Protein AF-A0A956KTR0-F1 (afdb_monomer)

pLDDT: mean 82.73, std 12.66, range [43.94, 95.06]

Structure (mmCIF, N/CA/C/O backbone):
data_AF-A0A956KTR0-F1
#
_entry.id   AF-A0A956KTR0-F1
#
loop_
_atom_site.group_PDB
_atom_site.id
_atom_site.type_symbol
_atom_site.label_atom_id
_atom_site.label_alt_id
_atom_site.label_comp_id
_atom_site.label_asym_id
_atom_site.label_entity_id
_atom_site.label_seq_id
_atom_site.pdbx_PDB_ins_code
_atom_site.Cartn_x
_atom_site.Cartn_y
_atom_site.Cartn_z
_atom_site.occupancy
_atom_site.B_iso_or_equiv
_atom_site.auth_seq_id
_atom_site.auth_comp_id
_atom_site.auth_asym_id
_atom_site.auth_atom_id
_atom_site.pdbx_PDB_model_num
ATOM 1 N N . MET A 1 1 ? 8.048 12.841 -21.667 1.00 43.94 1 MET A N 1
ATOM 2 C CA . MET A 1 1 ? 7.155 11.752 -21.213 1.00 43.94 1 MET A CA 1
ATOM 3 C C . MET A 1 1 ? 7.398 11.570 -19.727 1.00 43.94 1 MET A C 1
ATOM 5 O O . MET A 1 1 ? 8.559 11.702 -19.354 1.00 43.94 1 MET A O 1
ATOM 9 N N . PRO A 1 2 ? 6.365 11.374 -18.891 1.00 49.69 2 PRO A N 1
ATOM 10 C CA . PRO A 1 2 ? 6.564 11.253 -17.451 1.00 49.69 2 PRO A CA 1
ATOM 11 C C . PRO A 1 2 ? 7.444 10.028 -17.177 1.00 49.69 2 PRO A C 1
ATOM 13 O O . PRO A 1 2 ? 7.107 8.912 -17.567 1.00 49.69 2 PRO A O 1
ATOM 16 N N . LEU A 1 3 ? 8.618 10.266 -16.593 1.00 57.34 3 LEU A N 1
ATOM 17 C CA . LEU A 1 3 ? 9.562 9.233 -16.184 1.00 57.34 3 LEU A CA 1
ATOM 18 C C . LEU A 1 3 ? 9.215 8.879 -14.740 1.00 57.34 3 LEU A C 1
ATOM 20 O O . LEU A 1 3 ? 9.552 9.615 -13.818 1.00 57.34 3 LEU A O 1
ATOM 24 N N . GLY A 1 4 ? 8.474 7.799 -14.545 1.00 61.12 4 GLY A N 1
ATOM 25 C CA . GLY A 1 4 ? 8.151 7.302 -13.216 1.00 61.12 4 GLY A CA 1
ATOM 26 C C . GLY A 1 4 ? 7.300 6.036 -13.278 1.00 61.12 4 GLY A C 1
ATOM 27 O O . GLY A 1 4 ? 6.831 5.672 -14.363 1.00 61.12 4 GLY A O 1
ATOM 28 N N . PRO A 1 5 ? 7.146 5.335 -12.145 1.00 67.88 5 PRO A N 1
ATOM 29 C CA . PRO A 1 5 ? 6.280 4.172 -12.056 1.00 67.88 5 PRO A CA 1
ATOM 30 C C . PRO A 1 5 ? 4.845 4.547 -12.432 1.00 67.88 5 PRO A C 1
ATOM 32 O O . PRO A 1 5 ? 4.326 5.553 -11.958 1.00 67.88 5 PRO A O 1
ATOM 35 N N . GLY A 1 6 ? 4.201 3.748 -13.282 1.00 81.56 6 GLY A N 1
ATOM 36 C CA . GLY A 1 6 ? 2.752 3.810 -13.441 1.00 81.56 6 GLY A CA 1
ATOM 37 C C . GLY A 1 6 ? 2.025 3.285 -12.199 1.00 81.56 6 GLY A C 1
ATOM 38 O O . GLY A 1 6 ? 2.643 2.924 -11.194 1.00 81.56 6 GLY A O 1
ATOM 39 N N . HIS A 1 7 ? 0.699 3.194 -12.297 1.00 87.50 7 HIS A N 1
ATOM 40 C CA . HIS A 1 7 ? -0.108 2.552 -11.262 1.00 87.50 7 HIS A CA 1
ATOM 41 C C . HIS A 1 7 ? 0.336 1.109 -11.018 1.00 87.50 7 HIS A C 1
ATOM 43 O O . HIS A 1 7 ? 0.750 0.399 -11.941 1.00 87.50 7 HIS A O 1
ATOM 49 N N . ALA A 1 8 ? 0.183 0.655 -9.778 1.00 90.62 8 ALA A N 1
ATOM 50 C CA . ALA A 1 8 ? 0.362 -0.745 -9.457 1.00 90.62 8 ALA A CA 1
ATOM 51 C C . ALA A 1 8 ? -0.702 -1.601 -10.159 1.00 90.62 8 ALA A C 1
ATOM 53 O O . ALA A 1 8 ? -1.904 -1.418 -9.976 1.00 90.62 8 ALA A O 1
ATOM 54 N N . GLU A 1 9 ? -0.249 -2.574 -10.941 1.00 90.44 9 GLU A N 1
ATOM 55 C CA . GLU A 1 9 ? -1.108 -3.519 -11.659 1.00 90.44 9 GLU A CA 1
ATOM 56 C C . GLU A 1 9 ? -1.367 -4.787 -10.841 1.00 90.44 9 GLU A C 1
ATOM 58 O O . GLU A 1 9 ? -2.375 -5.470 -11.024 1.00 90.44 9 GLU A O 1
ATOM 63 N N . ARG A 1 10 ? -0.439 -5.125 -9.937 1.00 88.56 10 ARG A N 1
ATOM 64 C CA . ARG A 1 10 ? -0.536 -6.282 -9.043 1.00 88.56 10 ARG A CA 1
ATOM 65 C C . ARG A 1 10 ? 0.032 -5.941 -7.682 1.00 88.56 10 ARG A C 1
ATOM 67 O O . ARG A 1 10 ? 1.070 -5.292 -7.589 1.00 88.56 10 ARG A O 1
ATOM 74 N N . VAL A 1 11 ? -0.617 -6.435 -6.636 1.00 90.56 11 VAL A N 1
ATOM 75 C CA . VAL A 1 11 ? -0.161 -6.306 -5.252 1.00 90.56 11 VAL A CA 1
ATOM 76 C C . VAL A 1 11 ? -0.489 -7.570 -4.467 1.00 90.56 11 VAL A C 1
ATOM 78 O O . VAL A 1 11 ? -1.475 -8.242 -4.769 1.00 90.56 11 VAL A O 1
ATOM 81 N N . GLY A 1 12 ? 0.287 -7.878 -3.432 1.00 89.00 12 GLY A N 1
ATOM 82 C CA . GLY A 1 12 ? -0.075 -8.944 -2.505 1.00 89.00 12 GLY A CA 1
ATOM 83 C C . GLY A 1 12 ? 0.967 -9.241 -1.439 1.00 89.00 12 GLY A C 1
ATOM 84 O O . GLY A 1 12 ? 2.112 -8.799 -1.505 1.00 89.00 12 GLY A O 1
ATOM 85 N N . TRP A 1 13 ? 0.538 -10.005 -0.441 1.00 88.69 13 TRP A N 1
ATOM 86 C CA . TRP A 1 13 ? 1.367 -10.454 0.670 1.00 88.69 13 TRP A CA 1
ATOM 87 C C . TRP A 1 13 ? 1.841 -11.881 0.460 1.00 88.69 13 TRP A C 1
ATOM 89 O O . TRP A 1 13 ? 1.046 -12.725 0.057 1.00 88.69 13 TRP A O 1
ATOM 99 N N . SER A 1 14 ? 3.077 -12.186 0.848 1.00 87.62 14 SER A N 1
ATOM 100 C CA . SER A 1 14 ? 3.473 -13.581 1.034 1.00 87.62 14 SER A CA 1
ATOM 101 C C . SER A 1 14 ? 2.568 -14.261 2.077 1.00 87.62 14 SER A C 1
ATOM 103 O O . SER A 1 14 ? 2.102 -13.588 3.002 1.00 87.62 14 SER A O 1
ATOM 105 N N . PRO A 1 15 ? 2.329 -15.586 1.998 1.00 84.19 15 PRO A N 1
ATOM 106 C CA . PRO A 1 15 ? 1.408 -16.282 2.903 1.00 84.19 15 PRO A CA 1
ATOM 107 C C . PRO A 1 15 ? 1.768 -16.148 4.383 1.00 84.19 15 PRO A C 1
ATOM 109 O O . PRO A 1 15 ? 0.893 -16.129 5.245 1.00 84.19 15 PRO A O 1
ATOM 112 N N . ASP A 1 16 ? 3.063 -16.039 4.678 1.00 85.19 16 ASP A N 1
ATOM 113 C CA . ASP A 1 16 ? 3.586 -15.830 6.025 1.00 85.19 16 ASP A CA 1
ATOM 114 C C . ASP A 1 16 ? 3.451 -14.380 6.516 1.00 85.19 16 ASP A C 1
ATOM 116 O O . ASP A 1 16 ? 3.684 -14.137 7.696 1.00 85.19 16 ASP A O 1
ATOM 120 N N . GLY A 1 17 ? 3.078 -13.426 5.658 1.00 87.19 17 GLY A N 1
ATOM 121 C CA . GLY A 1 17 ? 2.974 -11.998 5.959 1.00 87.19 17 GLY A CA 1
ATOM 122 C C . GLY A 1 17 ? 4.307 -11.258 6.122 1.00 87.19 17 GLY A C 1
ATOM 123 O O . GLY A 1 17 ? 4.299 -10.105 6.546 1.00 87.19 17 GLY A O 1
ATOM 124 N N . GLU A 1 18 ? 5.450 -11.877 5.809 1.00 90.19 18 GLU A N 1
ATOM 125 C CA . GLU A 1 18 ? 6.767 -11.230 5.944 1.00 90.19 18 GLU A CA 1
ATOM 126 C C . GLU A 1 18 ? 7.094 -10.270 4.801 1.00 90.19 18 GLU A C 1
ATOM 128 O O . GLU A 1 18 ? 7.921 -9.366 4.955 1.00 90.19 18 GLU A O 1
ATOM 133 N N . ARG A 1 19 ? 6.467 -10.449 3.639 1.00 91.62 19 ARG A N 1
ATOM 134 C CA . ARG A 1 19 ? 6.788 -9.711 2.419 1.00 91.62 19 ARG A CA 1
ATOM 135 C C . ARG A 1 19 ? 5.531 -9.168 1.769 1.00 91.62 19 ARG A C 1
ATOM 137 O O . ARG A 1 19 ? 4.516 -9.853 1.699 1.00 91.62 19 ARG A O 1
ATOM 144 N N . PHE A 1 20 ? 5.627 -7.944 1.268 1.00 92.31 20 PHE A N 1
ATOM 145 C CA . PHE A 1 20 ? 4.608 -7.337 0.424 1.00 92.31 20 PHE A CA 1
ATOM 146 C C . PHE A 1 20 ? 5.213 -7.018 -0.935 1.00 92.31 20 PHE A C 1
ATOM 148 O O . PHE A 1 20 ? 6.245 -6.347 -1.011 1.00 92.31 20 PHE A O 1
ATOM 155 N N . THR A 1 21 ? 4.565 -7.479 -1.994 1.00 93.44 21 THR A N 1
ATOM 156 C CA . THR A 1 21 ? 4.987 -7.263 -3.373 1.00 93.44 21 THR A CA 1
ATOM 157 C C . THR A 1 21 ? 4.001 -6.338 -4.062 1.00 93.44 21 THR A C 1
ATOM 159 O O . THR A 1 21 ? 2.791 -6.490 -3.913 1.00 93.44 21 THR A O 1
ATOM 162 N N . HIS A 1 22 ? 4.519 -5.390 -4.835 1.00 92.81 22 HIS A N 1
ATOM 163 C CA . HIS A 1 22 ? 3.736 -4.598 -5.775 1.00 92.81 22 HIS A CA 1
ATOM 164 C C . HIS A 1 22 ? 4.462 -4.529 -7.111 1.00 92.81 22 HIS A C 1
ATOM 166 O O . HIS A 1 22 ? 5.691 -4.484 -7.151 1.00 92.81 22 HIS A O 1
ATOM 172 N N . CYS A 1 23 ? 3.702 -4.524 -8.195 1.00 92.69 23 CYS A N 1
ATOM 173 C CA . CYS A 1 23 ? 4.235 -4.486 -9.542 1.00 92.69 23 CYS A CA 1
ATOM 174 C C . CYS A 1 23 ? 3.601 -3.370 -10.352 1.00 92.69 23 CYS A C 1
ATOM 176 O O . CYS A 1 23 ? 2.402 -3.135 -10.220 1.00 92.69 23 CYS A O 1
ATOM 178 N N . HIS A 1 24 ? 4.382 -2.735 -11.215 1.00 91.94 24 HIS A N 1
ATOM 179 C CA . HIS A 1 24 ? 3.932 -1.641 -12.063 1.00 91.94 24 HIS A CA 1
ATOM 180 C C . HIS A 1 24 ? 4.687 -1.645 -13.397 1.00 91.94 24 HIS A C 1
ATOM 182 O O . HIS A 1 24 ? 5.839 -2.079 -13.485 1.00 91.94 24 HIS A O 1
ATOM 188 N N . ALA A 1 25 ? 4.039 -1.131 -14.439 1.00 89.81 25 ALA A N 1
ATOM 189 C CA . ALA A 1 25 ? 4.705 -0.816 -15.693 1.00 89.81 25 ALA A CA 1
ATOM 190 C C . ALA A 1 25 ? 5.377 0.564 -15.619 1.00 89.81 25 ALA A C 1
ATOM 192 O O . ALA A 1 25 ? 4.857 1.509 -15.019 1.00 89.81 25 ALA A O 1
ATOM 193 N N . ARG A 1 26 ? 6.533 0.688 -16.263 1.00 86.31 26 ARG A N 1
ATOM 194 C CA . ARG A 1 26 ? 7.264 1.938 -16.479 1.00 86.31 26 ARG A CA 1
ATOM 195 C C . ARG A 1 26 ? 7.091 2.402 -17.922 1.00 86.31 26 ARG A C 1
ATOM 197 O O . ARG A 1 26 ? 6.850 1.610 -18.833 1.00 86.31 26 ARG A O 1
ATOM 204 N N . ALA A 1 27 ? 7.253 3.705 -18.143 1.00 82.88 27 ALA A N 1
ATOM 205 C CA . ALA A 1 27 ? 7.066 4.327 -19.456 1.00 82.88 27 ALA A CA 1
ATOM 206 C C . ALA A 1 27 ? 8.048 3.838 -20.542 1.00 82.88 27 ALA A C 1
ATOM 208 O O . ALA A 1 27 ? 7.764 3.969 -21.729 1.00 82.88 27 ALA A O 1
ATOM 209 N N . ASP A 1 28 ? 9.192 3.276 -20.150 1.00 86.75 28 ASP A N 1
ATOM 210 C CA . ASP A 1 28 ? 10.195 2.677 -21.041 1.00 86.75 28 ASP A CA 1
ATOM 211 C C . ASP A 1 28 ? 9.843 1.242 -21.477 1.00 86.75 28 ASP A C 1
ATOM 213 O O . ASP A 1 28 ? 10.592 0.622 -22.230 1.00 86.75 28 ASP A O 1
ATOM 217 N N . GLY A 1 29 ? 8.702 0.707 -21.031 1.00 87.06 29 GLY A N 1
ATOM 218 C CA . GLY A 1 29 ? 8.294 -0.668 -21.301 1.00 87.06 29 GLY A CA 1
ATOM 219 C C . GLY A 1 29 ? 8.953 -1.692 -20.378 1.00 87.06 29 GLY A C 1
ATOM 220 O O . GLY A 1 29 ? 8.841 -2.892 -20.636 1.00 87.06 29 GLY A O 1
ATOM 221 N N . CYS A 1 30 ? 9.640 -1.252 -19.318 1.00 90.88 30 CYS A N 1
ATOM 222 C CA . CYS A 1 30 ? 10.038 -2.133 -18.231 1.00 90.88 30 CYS A CA 1
ATOM 223 C C . CYS A 1 30 ? 8.856 -2.395 -17.291 1.00 90.88 30 CYS A C 1
ATOM 225 O O . CYS A 1 30 ? 8.119 -1.480 -16.932 1.00 90.88 30 CYS A O 1
ATOM 227 N N . TYR A 1 31 ? 8.673 -3.638 -16.863 1.00 91.94 31 TYR A N 1
ATOM 228 C CA . TYR A 1 31 ? 7.736 -4.005 -15.810 1.00 91.94 31 TYR A CA 1
ATOM 229 C C . TYR A 1 31 ? 8.522 -4.414 -14.570 1.00 91.94 31 TYR A C 1
ATOM 231 O O . TYR A 1 31 ? 9.275 -5.387 -14.607 1.00 91.94 31 TYR A O 1
ATOM 239 N N . GLU A 1 32 ? 8.341 -3.684 -13.475 1.00 92.88 32 GLU A N 1
ATOM 240 C CA . GLU A 1 32 ? 9.047 -3.916 -12.218 1.00 92.88 32 GLU A CA 1
ATOM 241 C C . GLU A 1 32 ? 8.081 -4.477 -11.174 1.00 92.88 32 GLU A C 1
ATOM 243 O O . GLU A 1 32 ? 7.000 -3.935 -10.951 1.00 92.88 32 GLU A O 1
ATOM 248 N N . CYS A 1 33 ? 8.494 -5.542 -10.492 1.00 92.88 33 CYS A N 1
ATOM 249 C CA . CYS A 1 33 ? 7.892 -6.025 -9.258 1.00 92.88 33 CYS A CA 1
ATOM 250 C C . CYS A 1 33 ? 8.858 -5.823 -8.103 1.00 92.88 33 CYS A C 1
ATOM 252 O O . CYS A 1 33 ? 9.921 -6.442 -8.061 1.00 92.88 33 CYS A O 1
ATOM 254 N N . ARG A 1 34 ? 8.454 -5.016 -7.128 1.00 93.44 34 ARG A N 1
ATOM 255 C CA . ARG A 1 34 ? 9.233 -4.746 -5.928 1.00 93.44 34 ARG A CA 1
ATOM 256 C C . ARG A 1 34 ? 8.629 -5.472 -4.735 1.00 93.44 34 ARG A C 1
ATOM 258 O O . ARG A 1 34 ? 7.461 -5.271 -4.398 1.00 93.44 34 ARG A O 1
ATOM 265 N N . THR A 1 35 ? 9.442 -6.286 -4.075 1.00 93.19 35 THR A N 1
ATOM 266 C CA . THR A 1 35 ? 9.088 -7.016 -2.856 1.00 93.19 35 THR A CA 1
ATOM 267 C C . THR A 1 35 ? 9.792 -6.375 -1.671 1.00 93.19 35 THR A C 1
ATOM 269 O O . THR A 1 35 ? 11.014 -6.266 -1.649 1.00 93.19 35 THR A O 1
ATOM 272 N N . VAL A 1 36 ? 9.022 -5.948 -0.674 1.00 93.62 36 VAL A N 1
ATOM 273 C CA . VAL A 1 36 ? 9.522 -5.295 0.540 1.00 93.62 36 VAL A CA 1
ATOM 274 C C . VAL A 1 36 ? 9.290 -6.215 1.729 1.00 93.62 36 VAL A C 1
ATOM 276 O O . VAL A 1 36 ? 8.152 -6.603 2.011 1.00 93.62 36 VAL A O 1
ATOM 279 N N . THR A 1 37 ? 10.357 -6.552 2.447 1.00 92.25 37 THR A N 1
ATOM 280 C CA . THR A 1 37 ? 10.291 -7.340 3.679 1.00 92.25 37 THR A CA 1
ATOM 281 C C . THR A 1 37 ? 9.810 -6.490 4.850 1.00 92.25 37 THR A C 1
ATOM 283 O O . THR A 1 37 ? 9.878 -5.259 4.834 1.00 92.25 37 THR A O 1
ATOM 286 N N . ARG A 1 38 ? 9.357 -7.146 5.917 1.00 87.31 38 ARG A N 1
ATOM 287 C CA . ARG A 1 38 ? 8.985 -6.478 7.165 1.00 87.31 38 ARG A CA 1
ATOM 288 C C . ARG A 1 38 ? 10.146 -5.733 7.824 1.00 87.31 38 ARG A C 1
ATOM 290 O O . ARG A 1 38 ? 9.933 -4.687 8.426 1.00 87.31 38 ARG A O 1
ATOM 297 N N . GLY A 1 39 ? 11.369 -6.240 7.663 1.00 86.50 39 GLY A N 1
ATOM 298 C CA . GLY A 1 39 ? 12.595 -5.578 8.118 1.00 86.50 39 GLY A CA 1
ATOM 299 C C . GLY A 1 39 ? 12.994 -4.354 7.285 1.00 86.50 39 GLY A C 1
ATOM 300 O O . GLY A 1 39 ? 13.999 -3.722 7.592 1.00 86.50 39 GLY A O 1
ATOM 301 N N . GLY A 1 40 ? 12.238 -4.024 6.232 1.00 86.12 40 GLY A N 1
ATOM 302 C CA . GLY A 1 40 ? 12.469 -2.859 5.380 1.00 86.12 40 GLY A CA 1
ATOM 303 C C . GLY A 1 40 ? 13.451 -3.092 4.231 1.00 86.12 40 GLY A C 1
ATOM 304 O O . GLY A 1 40 ? 13.660 -2.185 3.429 1.00 86.12 40 GLY A O 1
ATOM 305 N N . SER A 1 41 ? 14.033 -4.291 4.102 1.00 92.19 41 SER A N 1
ATOM 306 C CA . SER A 1 41 ? 14.808 -4.629 2.906 1.00 92.19 41 SER A CA 1
ATOM 307 C C . SER A 1 41 ? 13.885 -4.778 1.697 1.00 92.19 41 SER A C 1
ATOM 309 O O . SER A 1 41 ? 12.729 -5.181 1.831 1.00 92.19 41 SER A O 1
ATOM 311 N N . ALA A 1 42 ? 14.392 -4.449 0.513 1.00 92.44 42 ALA A N 1
ATOM 312 C CA . ALA A 1 42 ? 13.633 -4.533 -0.722 1.00 92.44 42 ALA A CA 1
ATOM 313 C C . ALA A 1 42 ? 14.448 -5.210 -1.823 1.00 92.44 42 ALA A C 1
ATOM 315 O O . ALA A 1 42 ? 15.651 -4.985 -1.941 1.00 92.44 42 ALA A O 1
ATOM 316 N N . GLU A 1 43 ? 13.760 -6.003 -2.631 1.00 91.75 43 GLU A N 1
ATOM 317 C CA . GLU A 1 43 ? 14.268 -6.617 -3.854 1.00 91.75 43 GLU A CA 1
ATOM 318 C C . GLU A 1 43 ? 13.360 -6.230 -5.024 1.00 91.75 43 GLU A C 1
ATOM 320 O O . GLU A 1 43 ? 12.152 -6.055 -4.844 1.00 91.75 43 GLU A O 1
ATOM 325 N N . SER A 1 44 ? 13.941 -6.094 -6.213 1.00 91.62 44 SER A N 1
ATOM 326 C CA . SER A 1 44 ? 13.208 -5.802 -7.444 1.00 91.62 44 SER A CA 1
ATOM 327 C C . SER A 1 44 ? 13.452 -6.918 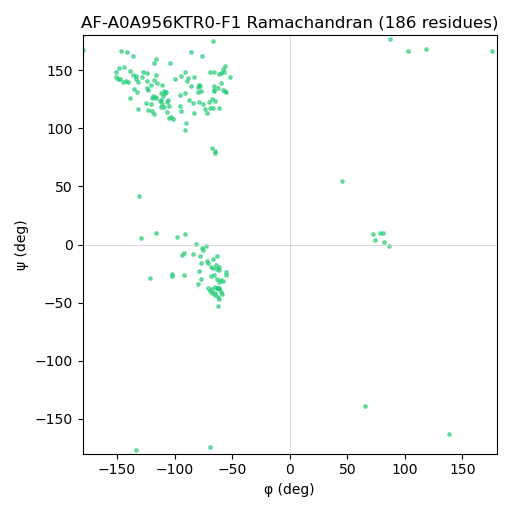-8.455 1.00 91.62 44 SER A C 1
ATOM 329 O O . SER A 1 44 ? 14.571 -7.406 -8.608 1.00 91.62 44 SER A O 1
ATOM 331 N N . LEU A 1 45 ? 12.386 -7.331 -9.132 1.00 91.81 45 LEU A N 1
ATOM 332 C CA . LEU A 1 45 ? 12.420 -8.228 -10.278 1.00 91.81 45 LEU A CA 1
ATOM 333 C C . LEU A 1 45 ? 11.827 -7.492 -11.471 1.00 91.81 45 LEU A C 1
ATOM 335 O O . LEU A 1 45 ? 10.705 -6.996 -11.401 1.00 91.81 45 LEU A O 1
ATOM 339 N N . GLU A 1 46 ? 12.571 -7.448 -12.563 1.00 93.88 46 GLU A N 1
ATOM 340 C CA . GLU A 1 46 ? 12.217 -6.672 -13.744 1.00 93.88 46 GLU A CA 1
ATOM 341 C C . GLU A 1 46 ? 11.984 -7.588 -14.946 1.00 93.88 46 GLU A C 1
ATOM 343 O O . GLU A 1 46 ? 12.631 -8.625 -15.085 1.00 93.88 46 GLU A O 1
ATOM 348 N N . SER A 1 47 ? 11.060 -7.226 -15.831 1.00 94.50 47 SER A N 1
ATOM 349 C CA . SER A 1 47 ? 10.808 -7.942 -17.081 1.00 94.50 47 SER A CA 1
ATOM 350 C C . SER A 1 47 ? 10.362 -6.990 -18.182 1.00 94.50 47 SER A C 1
ATOM 352 O O . SER A 1 47 ? 9.594 -6.064 -17.936 1.00 94.50 47 SER A O 1
ATOM 354 N N . GLY A 1 48 ? 10.808 -7.241 -19.409 1.00 92.25 48 GLY A N 1
ATOM 355 C CA . GLY A 1 48 ? 10.409 -6.470 -20.582 1.00 92.25 48 GLY A CA 1
ATOM 356 C C . GLY A 1 48 ? 11.573 -5.758 -21.273 1.00 92.25 48 GLY A C 1
ATOM 357 O O . GLY A 1 48 ? 12.682 -5.695 -20.741 1.00 92.25 48 GLY A O 1
ATOM 358 N N . PRO A 1 49 ? 11.326 -5.232 -22.483 1.00 87.75 49 PRO A N 1
ATOM 359 C CA . PRO A 1 49 ? 12.365 -4.679 -23.353 1.00 87.75 49 PRO A CA 1
ATOM 360 C C . PRO A 1 49 ? 12.991 -3.383 -22.822 1.00 87.75 49 PRO A C 1
ATOM 362 O O . PRO A 1 49 ? 14.076 -3.018 -23.264 1.00 87.75 49 PRO A O 1
ATOM 365 N N . GLY A 1 50 ? 12.321 -2.690 -21.896 1.00 87.62 50 GLY A N 1
ATOM 366 C CA . GLY A 1 50 ? 12.837 -1.476 -21.260 1.00 87.62 50 GLY A CA 1
ATOM 367 C C . GLY A 1 50 ? 13.758 -1.721 -20.063 1.00 87.62 50 GLY A C 1
ATOM 368 O O . GLY A 1 50 ? 14.324 -0.766 -19.539 1.00 87.62 50 GLY A O 1
ATOM 369 N N . CYS A 1 51 ? 13.885 -2.964 -19.588 1.00 89.94 51 CYS A N 1
ATOM 370 C CA . CYS A 1 51 ? 14.649 -3.278 -18.381 1.00 89.94 51 CYS A CA 1
ATOM 371 C C . CYS A 1 51 ? 16.121 -3.558 -18.702 1.00 89.94 51 CYS A C 1
ATOM 373 O O . CYS A 1 51 ? 16.425 -4.243 -19.678 1.00 89.94 51 CYS A O 1
ATOM 375 N N . ALA A 1 52 ? 17.036 -3.089 -17.849 1.00 84.94 52 ALA A N 1
ATOM 376 C CA . ALA A 1 52 ? 18.475 -3.281 -18.053 1.00 84.94 52 ALA A CA 1
ATOM 377 C C . ALA A 1 52 ? 18.904 -4.751 -17.884 1.00 84.94 52 ALA A C 1
ATOM 379 O O . ALA A 1 52 ? 19.708 -5.252 -18.666 1.00 84.94 52 ALA A O 1
ATOM 380 N N . GLU A 1 53 ? 18.333 -5.449 -16.896 1.00 86.06 53 GLU A N 1
ATOM 381 C CA . GLU A 1 53 ? 18.621 -6.858 -16.579 1.00 86.06 53 GLU A CA 1
ATOM 382 C C . GLU A 1 53 ? 17.318 -7.668 -16.439 1.00 86.06 53 GLU A C 1
ATOM 384 O O . GLU A 1 53 ? 17.138 -8.471 -15.522 1.00 86.06 53 GLU A O 1
ATOM 389 N N . GLY A 1 54 ? 16.365 -7.419 -17.344 1.00 87.50 54 GLY A N 1
ATOM 390 C CA . GLY A 1 54 ? 15.039 -8.031 -17.290 1.00 87.50 54 GLY A CA 1
ATOM 391 C C . GLY A 1 54 ? 15.059 -9.548 -17.498 1.00 87.50 54 GLY A C 1
ATOM 392 O O . GLY A 1 54 ? 15.709 -10.061 -18.409 1.00 87.50 54 GLY A O 1
ATOM 393 N N . ILE A 1 55 ? 14.288 -10.273 -16.689 1.00 91.69 55 ILE A N 1
ATOM 394 C CA . ILE A 1 55 ? 13.999 -11.696 -16.901 1.00 91.69 55 ILE A CA 1
ATOM 395 C C . ILE A 1 55 ? 12.800 -11.881 -17.841 1.00 91.69 55 ILE A C 1
ATOM 397 O O . ILE A 1 55 ? 12.027 -10.950 -18.095 1.00 91.69 55 ILE A O 1
ATOM 401 N N . ALA A 1 56 ? 12.614 -13.100 -18.353 1.00 92.25 56 ALA A N 1
ATOM 402 C CA . ALA A 1 56 ? 11.431 -13.434 -19.145 1.00 92.25 56 ALA A CA 1
ATOM 403 C C . ALA A 1 56 ? 10.150 -13.275 -18.307 1.00 92.25 56 ALA A C 1
ATOM 405 O O . ALA A 1 56 ? 10.155 -13.535 -17.098 1.00 92.25 56 ALA A O 1
ATOM 406 N N . ARG A 1 57 ? 9.043 -12.866 -18.940 1.00 88.69 57 ARG A N 1
ATOM 407 C CA . ARG A 1 57 ? 7.798 -12.566 -18.220 1.00 88.69 57 ARG A CA 1
ATOM 408 C C . ARG A 1 57 ? 7.252 -13.792 -17.496 1.00 88.69 57 ARG A C 1
ATOM 410 O O . ARG A 1 57 ? 6.812 -13.690 -16.357 1.00 88.69 57 ARG A O 1
ATOM 417 N N . GLU A 1 58 ? 7.377 -14.955 -18.114 1.00 89.88 58 GLU A N 1
ATOM 418 C CA . GLU A 1 58 ? 6.968 -16.240 -17.557 1.00 89.88 58 GLU A CA 1
ATOM 419 C C . GLU A 1 58 ? 7.791 -16.603 -16.315 1.00 89.88 58 GLU A C 1
ATOM 421 O O . GLU A 1 58 ? 7.262 -17.148 -15.350 1.00 89.88 58 GLU A O 1
ATOM 426 N N . GLN A 1 59 ? 9.087 -16.269 -16.303 1.00 89.44 59 GLN A N 1
ATOM 427 C CA . GLN A 1 59 ? 9.946 -16.479 -15.134 1.00 89.44 59 GLN A CA 1
ATOM 428 C C . GLN A 1 59 ? 9.587 -15.520 -14.000 1.00 89.44 59 GLN A C 1
ATOM 430 O O . GLN A 1 59 ? 9.637 -15.915 -12.835 1.00 89.44 59 GLN A O 1
ATOM 435 N N . LEU A 1 60 ? 9.231 -14.274 -14.327 1.00 89.44 60 LEU A N 1
ATOM 436 C CA . LEU A 1 60 ? 8.730 -13.319 -13.347 1.00 89.44 60 LEU A CA 1
ATOM 437 C C . LEU A 1 60 ? 7.425 -13.821 -12.730 1.00 89.44 60 LEU A C 1
ATOM 439 O O . LEU A 1 60 ? 7.346 -13.935 -11.512 1.00 89.44 60 LEU A O 1
ATOM 443 N N . ASP A 1 61 ? 6.439 -14.165 -13.557 1.00 87.94 61 ASP A N 1
ATOM 444 C CA . ASP A 1 61 ? 5.143 -14.655 -13.092 1.00 87.94 61 ASP A CA 1
ATOM 445 C C . ASP A 1 61 ? 5.308 -15.932 -12.245 1.00 87.94 61 ASP A C 1
ATOM 447 O O . ASP A 1 61 ? 4.774 -15.990 -11.144 1.00 87.94 61 ASP A O 1
ATOM 451 N N . ALA A 1 62 ? 6.165 -16.883 -12.641 1.00 86.69 62 ALA A N 1
ATOM 452 C CA . ALA A 1 62 ? 6.455 -18.072 -11.831 1.00 86.69 62 ALA A CA 1
ATOM 453 C C . ALA A 1 62 ? 7.111 -17.750 -10.473 1.00 86.69 62 ALA A C 1
ATOM 455 O O . ALA A 1 62 ? 6.820 -18.402 -9.468 1.00 86.69 62 ALA A O 1
ATOM 456 N N . ARG A 1 63 ? 8.001 -16.747 -10.414 1.00 84.25 63 ARG A N 1
ATOM 457 C CA . ARG A 1 63 ? 8.582 -16.283 -9.142 1.00 84.25 63 ARG A CA 1
ATOM 458 C C . ARG A 1 63 ? 7.525 -15.626 -8.266 1.00 84.25 63 ARG A C 1
ATOM 460 O O . ARG A 1 63 ? 7.506 -15.890 -7.069 1.00 84.25 63 ARG A O 1
ATOM 467 N N . LEU A 1 64 ? 6.649 -14.808 -8.846 1.00 83.31 64 LEU A N 1
ATOM 468 C CA . LEU A 1 64 ? 5.531 -14.207 -8.124 1.00 83.31 64 LEU A CA 1
ATOM 469 C C . LEU A 1 64 ? 4.583 -15.288 -7.598 1.00 83.31 64 LEU A C 1
ATOM 471 O O . LEU A 1 64 ? 4.258 -15.262 -6.419 1.00 83.31 64 LEU A O 1
ATOM 475 N N . ASP A 1 65 ? 4.224 -16.285 -8.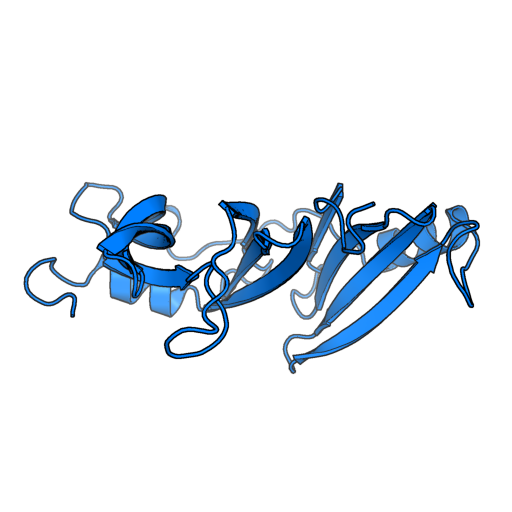402 1.00 81.50 65 ASP A N 1
ATOM 476 C CA . ASP A 1 65 ? 3.375 -17.400 -7.971 1.00 81.50 65 ASP A CA 1
ATOM 477 C C . ASP A 1 65 ? 4.019 -18.203 -6.830 1.00 81.50 65 ASP A C 1
ATOM 479 O O . ASP A 1 65 ? 3.342 -18.576 -5.872 1.00 81.50 65 ASP A O 1
ATOM 483 N N . ALA A 1 66 ? 5.341 -18.405 -6.870 1.00 73.44 66 ALA A N 1
ATOM 484 C CA . ALA A 1 66 ? 6.089 -19.049 -5.789 1.00 73.44 66 ALA A CA 1
ATOM 485 C C . ALA A 1 66 ? 6.150 -18.206 -4.500 1.00 73.44 66 ALA A C 1
ATOM 487 O O . ALA A 1 66 ? 6.254 -18.761 -3.405 1.00 73.44 66 ALA A O 1
ATOM 488 N N . LEU A 1 67 ? 6.063 -16.875 -4.604 1.00 69.44 67 LEU A N 1
ATOM 489 C CA . LEU A 1 67 ? 5.871 -15.991 -3.449 1.00 69.44 67 LEU A CA 1
ATOM 490 C C . LEU A 1 67 ? 4.451 -16.095 -2.875 1.00 69.44 67 LEU A C 1
ATOM 492 O O . LEU A 1 67 ? 4.234 -15.640 -1.753 1.00 69.44 67 LEU A O 1
ATOM 496 N N . ALA A 1 68 ? 3.521 -16.699 -3.624 1.00 67.25 68 ALA A N 1
ATOM 497 C CA . ALA A 1 68 ? 2.110 -16.882 -3.310 1.00 67.25 68 ALA A CA 1
ATOM 498 C C . ALA A 1 68 ? 1.417 -15.618 -2.752 1.00 67.25 68 ALA A C 1
ATOM 500 O O . ALA A 1 68 ? 0.807 -15.691 -1.681 1.00 67.25 68 ALA A O 1
ATOM 501 N N . PRO A 1 69 ? 1.466 -14.465 -3.457 1.00 59.53 69 PRO A N 1
ATOM 502 C CA . PRO A 1 69 ? 0.638 -13.305 -3.167 1.00 59.53 69 PRO A CA 1
ATOM 503 C C . PRO A 1 69 ? -0.832 -13.657 -3.409 1.00 59.53 69 PRO A C 1
ATOM 505 O O . PRO A 1 69 ? -1.401 -13.390 -4.461 1.00 59.53 69 PRO A O 1
ATOM 508 N N . GLY A 1 70 ? -1.445 -14.321 -2.437 1.00 53.47 70 GLY A N 1
ATOM 509 C CA . GLY A 1 70 ? -2.853 -14.685 -2.437 1.00 53.47 70 GLY A CA 1
ATOM 510 C C . GLY A 1 70 ? -3.582 -13.991 -1.291 1.00 53.47 70 GLY A C 1
ATOM 511 O O . GLY A 1 70 ? -2.949 -13.585 -0.312 1.00 53.47 70 GLY A O 1
ATOM 512 N N . PRO A 1 71 ? -4.918 -13.868 -1.360 1.00 52.59 71 PRO A N 1
ATOM 513 C CA . PRO A 1 71 ? -5.713 -13.476 -0.211 1.00 52.59 71 PRO A CA 1
ATOM 514 C C . PRO A 1 71 ? -5.648 -14.617 0.811 1.00 52.59 71 PRO A C 1
ATOM 516 O O . PRO A 1 71 ? -6.516 -15.487 0.862 1.00 52.59 71 PRO A O 1
ATOM 519 N N . GLY A 1 72 ? -4.589 -14.649 1.622 1.00 55.50 72 GLY A N 1
ATOM 520 C CA . GLY A 1 72 ? -4.606 -15.416 2.858 1.00 55.50 72 GLY A CA 1
ATOM 521 C C . GLY A 1 72 ? -5.852 -15.007 3.639 1.00 55.50 72 GLY A C 1
ATOM 522 O O . GLY A 1 72 ? -6.267 -13.848 3.569 1.00 55.50 72 GLY A O 1
ATOM 523 N N . ALA A 1 73 ? -6.482 -15.947 4.344 1.00 60.50 73 ALA A N 1
ATOM 524 C CA . ALA A 1 73 ? -7.624 -15.653 5.204 1.00 60.50 73 ALA A CA 1
ATOM 525 C C . ALA A 1 73 ? -7.166 -14.748 6.360 1.00 60.50 73 ALA A C 1
ATOM 527 O O . ALA A 1 73 ? -6.893 -15.210 7.467 1.00 60.50 73 ALA A O 1
ATOM 528 N N . ALA A 1 74 ? -7.018 -13.457 6.076 1.00 68.38 74 ALA A N 1
ATOM 529 C CA . ALA A 1 74 ? -6.524 -12.476 7.009 1.00 68.38 74 ALA A CA 1
ATOM 530 C C . ALA A 1 74 ? -7.586 -12.296 8.088 1.00 68.38 74 ALA A C 1
ATOM 532 O O . ALA A 1 74 ? -8.723 -11.896 7.822 1.00 68.38 74 ALA A O 1
ATOM 533 N N . ARG A 1 75 ? -7.228 -12.625 9.327 1.00 75.50 75 ARG A N 1
ATOM 534 C CA . ARG A 1 75 ? -8.081 -12.340 10.475 1.00 75.50 75 ARG A CA 1
ATOM 535 C C . ARG A 1 75 ? -7.709 -10.967 10.985 1.00 75.50 75 ARG A C 1
ATOM 537 O O . ARG A 1 75 ? -6.675 -10.820 11.619 1.00 75.50 75 ARG A O 1
ATOM 544 N N . TRP A 1 76 ? -8.548 -9.975 10.713 1.00 85.69 76 TRP A N 1
ATOM 545 C CA . TRP A 1 76 ? -8.404 -8.658 11.320 1.00 85.69 76 TRP A CA 1
ATOM 546 C C . TRP A 1 76 ? -9.054 -8.664 12.708 1.00 85.69 76 TRP A C 1
ATOM 548 O O . TRP A 1 76 ? -10.282 -8.757 12.773 1.00 85.69 76 TRP A O 1
ATOM 558 N N . PRO A 1 77 ? -8.300 -8.533 13.816 1.00 86.19 77 PRO A N 1
ATOM 559 C CA . PRO A 1 77 ? -8.885 -8.602 15.158 1.00 86.19 77 PRO A CA 1
ATOM 560 C C . PRO A 1 77 ? -9.932 -7.520 15.453 1.00 86.19 77 PRO A C 1
ATOM 562 O O . PRO A 1 77 ? -10.724 -7.680 16.373 1.00 86.19 77 PRO A O 1
ATOM 565 N N . TRP A 1 78 ? -9.940 -6.431 14.678 1.00 88.75 78 TRP A N 1
ATOM 566 C CA . TRP A 1 78 ? -10.849 -5.297 14.852 1.00 88.75 78 TRP A CA 1
ATOM 567 C C . TRP A 1 78 ? -11.802 -5.090 13.669 1.00 88.75 78 TRP A C 1
ATOM 569 O O . TRP A 1 78 ? -12.459 -4.052 13.588 1.00 88.75 78 TRP A O 1
ATOM 579 N N . GLY A 1 79 ? -11.863 -6.033 12.722 1.00 86.25 79 GLY A N 1
ATOM 580 C CA . GLY A 1 79 ? -12.625 -5.844 11.483 1.00 86.25 79 GLY A CA 1
ATOM 581 C C . GLY A 1 79 ? -14.136 -5.759 11.675 1.00 86.25 79 GLY A C 1
ATOM 582 O O . GLY A 1 79 ? -14.839 -5.192 10.840 1.00 86.25 79 GLY A O 1
ATOM 583 N N . ASP A 1 80 ? -14.642 -6.256 12.797 1.00 91.12 80 ASP A N 1
ATOM 584 C CA . ASP A 1 80 ? -16.028 -6.097 13.227 1.00 91.12 80 ASP A CA 1
ATOM 585 C C . ASP A 1 80 ? -16.315 -4.699 13.803 1.00 91.12 80 ASP A C 1
ATOM 587 O O . ASP A 1 80 ? -17.415 -4.180 13.637 1.00 91.12 80 ASP A O 1
ATOM 591 N N . GLN A 1 81 ? -15.324 -4.049 14.409 1.00 92.62 81 GLN A N 1
ATOM 592 C CA . GLN A 1 81 ? -15.481 -2.800 15.159 1.00 92.62 81 GLN A CA 1
ATOM 593 C C . GLN A 1 81 ? -15.026 -1.554 14.407 1.00 92.62 81 GLN A C 1
ATOM 595 O O . GLN A 1 81 ? -15.494 -0.464 14.725 1.00 92.62 81 GLN A O 1
ATOM 600 N N . ILE A 1 82 ? -14.104 -1.678 13.453 1.00 93.75 82 ILE A N 1
ATOM 601 C CA . ILE A 1 82 ? -13.401 -0.534 12.863 1.00 93.75 82 ILE A CA 1
ATOM 602 C C . ILE A 1 82 ? -13.692 -0.412 11.376 1.00 93.75 82 ILE A C 1
ATOM 604 O O . ILE A 1 82 ? -13.750 -1.396 10.639 1.00 93.75 82 ILE A O 1
ATOM 608 N N . VAL A 1 83 ? -13.834 0.835 10.934 1.00 93.94 83 VAL A N 1
ATOM 609 C CA . VAL A 1 83 ? -13.897 1.217 9.526 1.00 93.94 83 VAL A CA 1
ATOM 610 C C . VAL A 1 83 ? -12.692 2.095 9.212 1.00 93.94 83 VAL A C 1
ATOM 612 O O . VAL A 1 83 ? -12.458 3.102 9.886 1.00 93.94 83 VAL A O 1
ATOM 615 N N . LEU A 1 84 ? -11.936 1.708 8.185 1.00 94.81 84 LEU A N 1
ATOM 616 C CA . LEU A 1 84 ? -10.888 2.547 7.613 1.00 94.81 84 LEU A CA 1
ATOM 617 C C . LEU A 1 84 ? -11.527 3.605 6.719 1.00 94.81 84 LEU A C 1
ATOM 619 O O . LEU A 1 84 ? -12.439 3.308 5.948 1.00 94.81 84 LEU A O 1
ATOM 623 N N . VAL A 1 85 ? -11.048 4.836 6.841 1.00 94.00 85 VAL A N 1
ATOM 624 C CA . VAL A 1 85 ? -11.549 5.981 6.086 1.00 94.00 85 VAL A CA 1
ATOM 625 C C . VAL A 1 85 ? -10.395 6.553 5.284 1.00 94.00 85 VAL A C 1
ATOM 627 O O . VAL A 1 85 ? -9.376 6.942 5.854 1.00 94.00 85 VAL A O 1
ATOM 630 N N . VAL A 1 86 ? -10.566 6.585 3.966 1.00 92.50 86 VAL A N 1
ATOM 631 C CA . VAL A 1 86 ? -9.626 7.195 3.029 1.00 92.50 86 VAL A CA 1
ATOM 632 C C . VAL A 1 86 ? -10.302 8.418 2.450 1.00 92.50 86 VAL A C 1
ATOM 634 O O . VAL A 1 86 ? -11.395 8.315 1.896 1.00 92.50 86 VAL A O 1
ATOM 637 N N . GLU A 1 87 ? -9.661 9.568 2.583 1.00 89.12 87 GLU A N 1
ATOM 638 C CA . GLU A 1 87 ? -10.187 10.818 2.057 1.00 89.12 87 GLU A CA 1
ATOM 639 C C . GLU A 1 87 ? -9.060 11.650 1.466 1.00 89.12 87 GLU A C 1
ATOM 641 O O . GLU A 1 87 ? -7.986 11.768 2.054 1.00 89.12 87 GLU A O 1
ATOM 646 N N . THR A 1 88 ? -9.335 12.283 0.331 1.00 82.38 88 THR A N 1
ATOM 647 C CA . THR A 1 88 ? -8.513 13.386 -0.159 1.00 82.38 88 THR A CA 1
ATOM 648 C C . THR A 1 88 ? -9.152 14.676 0.332 1.00 82.38 88 THR A C 1
ATOM 650 O O . THR A 1 88 ? -10.286 14.982 -0.038 1.00 82.38 88 THR A O 1
ATOM 653 N N . ARG A 1 89 ? -8.461 15.419 1.202 1.00 73.69 89 ARG A N 1
ATOM 654 C CA . ARG A 1 89 ? -8.942 16.712 1.712 1.00 73.69 89 ARG A CA 1
ATOM 655 C C . ARG A 1 89 ? -7.942 17.816 1.447 1.00 73.69 89 ARG A C 1
ATOM 657 O O . ARG A 1 89 ? -6.749 17.638 1.666 1.00 73.69 89 ARG A O 1
ATOM 664 N N . GLU A 1 90 ? -8.461 18.978 1.082 1.00 70.19 90 GLU A N 1
ATOM 665 C CA . GLU A 1 90 ? -7.728 20.235 1.173 1.00 70.19 90 GLU A CA 1
ATOM 666 C C . GLU A 1 90 ? -7.615 20.598 2.653 1.00 70.19 90 GLU A C 1
ATOM 668 O O . GLU A 1 90 ? -8.626 20.794 3.332 1.00 70.19 90 GLU A O 1
ATOM 673 N N . HIS A 1 91 ? -6.401 20.577 3.195 1.00 64.12 91 HIS A N 1
ATOM 674 C CA . HIS A 1 91 ? -6.198 20.808 4.628 1.00 64.12 91 HIS A CA 1
ATOM 675 C C . HIS A 1 91 ? -5.283 21.986 4.929 1.00 64.12 91 HIS A C 1
ATOM 677 O O . HIS A 1 91 ? -5.444 22.636 5.956 1.00 64.12 91 HIS A O 1
ATOM 683 N N . GLU A 1 92 ? -4.360 22.281 4.022 1.00 68.50 92 GLU A N 1
ATOM 684 C CA . GLU A 1 92 ? -3.385 23.353 4.167 1.00 68.50 92 GLU A CA 1
ATOM 685 C C . GLU A 1 92 ? -3.273 24.115 2.850 1.00 68.50 92 GLU A C 1
ATOM 687 O O . GLU A 1 92 ? -3.716 23.637 1.804 1.00 68.50 92 GLU A O 1
ATOM 692 N N . GLN A 1 93 ? -2.718 25.319 2.917 1.00 72.19 93 GLN A N 1
ATOM 693 C CA . GLN A 1 93 ? -2.329 26.060 1.729 1.00 72.19 93 GLN A CA 1
ATOM 694 C C . GLN A 1 93 ? -0.853 25.795 1.436 1.00 72.19 93 GLN A C 1
ATOM 696 O O . GLN A 1 93 ? -0.058 25.638 2.362 1.00 72.19 93 GLN A O 1
ATOM 701 N N . ASP A 1 94 ? -0.487 25.743 0.159 1.00 66.06 94 ASP A N 1
ATOM 702 C CA . ASP A 1 94 ? 0.918 25.828 -0.230 1.00 66.06 94 ASP A CA 1
ATOM 703 C C . ASP A 1 94 ? 1.487 27.227 0.084 1.00 66.06 94 ASP A C 1
ATOM 705 O O . ASP A 1 94 ? 0.768 28.153 0.471 1.00 66.06 94 ASP A O 1
ATOM 709 N N . ASN A 1 95 ? 2.791 27.417 -0.123 1.00 66.25 95 ASN A N 1
ATOM 710 C CA . ASN A 1 95 ? 3.430 28.721 0.097 1.00 66.25 95 ASN A CA 1
ATOM 711 C C . ASN A 1 95 ? 2.911 29.839 -0.836 1.00 66.25 95 ASN A C 1
ATOM 713 O O . ASN A 1 95 ? 3.227 31.008 -0.622 1.00 66.25 95 ASN A O 1
ATOM 717 N N . ALA A 1 96 ? 2.115 29.502 -1.857 1.00 67.88 96 ALA A N 1
ATOM 718 C CA . ALA A 1 96 ? 1.434 30.439 -2.747 1.00 67.88 96 ALA A CA 1
ATOM 719 C C . ALA A 1 96 ? -0.038 30.689 -2.345 1.00 67.88 96 ALA A C 1
ATOM 721 O O . ALA A 1 96 ? -0.762 31.369 -3.075 1.00 67.88 96 ALA A O 1
ATOM 722 N N . GLY A 1 97 ? -0.493 30.162 -1.202 1.00 71.62 97 GLY A N 1
ATOM 723 C CA . GLY A 1 97 ? -1.854 30.339 -0.692 1.00 71.62 97 GLY A CA 1
ATOM 724 C C . GLY A 1 97 ? -2.908 29.451 -1.367 1.00 71.62 97 GLY A C 1
ATOM 725 O O . GLY A 1 97 ? -4.105 29.659 -1.165 1.00 71.62 97 GLY A O 1
ATOM 726 N N . ARG A 1 98 ? -2.505 28.478 -2.192 1.00 72.19 98 ARG A N 1
ATOM 727 C CA . ARG A 1 98 ? -3.431 27.598 -2.922 1.00 72.19 98 ARG A CA 1
ATOM 728 C C . ARG A 1 98 ? -3.794 26.377 -2.078 1.00 72.19 98 ARG A C 1
ATOM 730 O O . ARG A 1 98 ? -2.911 25.852 -1.402 1.00 72.19 98 ARG A O 1
ATOM 737 N N . PRO A 1 99 ? -5.044 25.882 -2.133 1.00 70.75 99 PRO A N 1
ATOM 738 C CA . PRO A 1 99 ? -5.422 24.655 -1.443 1.00 70.75 99 PRO A CA 1
ATOM 739 C C . PRO A 1 99 ? -4.534 23.477 -1.848 1.00 70.75 99 PRO A C 1
ATOM 741 O O . PRO A 1 99 ? -4.321 23.217 -3.033 1.00 70.75 99 PRO A O 1
ATOM 744 N N . ARG A 1 100 ? -4.025 22.761 -0.847 1.00 73.25 100 ARG A N 1
ATOM 745 C CA . ARG A 1 100 ? -3.177 21.587 -1.016 1.00 73.25 100 ARG A CA 1
ATOM 746 C C . ARG A 1 100 ? -3.999 20.326 -0.753 1.00 73.25 100 ARG A C 1
ATOM 748 O O . ARG A 1 100 ? -4.362 20.085 0.407 1.00 73.25 100 ARG A O 1
ATOM 755 N N . PRO A 1 101 ? -4.307 19.514 -1.780 1.00 74.31 101 PRO A N 1
ATOM 756 C CA . PRO A 1 101 ? -4.970 18.239 -1.559 1.00 74.31 101 PRO A CA 1
ATOM 757 C C . PRO A 1 101 ? -4.018 17.320 -0.792 1.00 74.31 101 PRO A C 1
ATOM 759 O O . PRO A 1 101 ? -2.853 17.209 -1.138 1.00 74.31 101 PRO A O 1
ATOM 762 N N . MET A 1 102 ? -4.491 16.658 0.257 1.00 82.69 102 MET A N 1
ATOM 763 C CA . MET A 1 102 ? -3.720 15.657 0.993 1.00 82.69 102 MET A CA 1
ATOM 764 C C . MET A 1 102 ? -4.492 14.351 1.016 1.00 82.69 102 MET A C 1
ATOM 766 O O . MET A 1 102 ? -5.687 14.346 1.323 1.00 82.69 102 MET A O 1
ATOM 770 N N . LEU A 1 103 ? -3.801 13.245 0.749 1.00 88.44 103 LEU A N 1
ATOM 771 C CA . LEU A 1 103 ? -4.367 11.920 0.957 1.00 88.44 103 LEU A CA 1
ATOM 772 C C . LEU A 1 103 ? -4.281 11.589 2.446 1.00 88.44 103 LEU A C 1
ATOM 774 O O . LEU A 1 103 ? -3.200 11.586 3.042 1.00 88.44 103 LEU A O 1
ATOM 778 N N . LYS A 1 104 ? -5.429 11.300 3.050 1.00 90.62 104 LYS A N 1
ATOM 779 C CA . LYS A 1 104 ? -5.545 10.913 4.450 1.00 90.62 104 LYS A CA 1
ATOM 780 C C . LYS A 1 104 ? -6.052 9.488 4.563 1.00 90.62 104 LYS A C 1
ATOM 782 O O . LYS A 1 104 ? -6.992 9.098 3.874 1.00 90.62 104 LYS A O 1
ATOM 787 N N . LEU A 1 105 ? -5.465 8.739 5.490 1.00 93.44 105 LEU A N 1
ATOM 788 C CA . LEU A 1 105 ? -5.986 7.454 5.938 1.00 93.44 105 LEU A CA 1
ATOM 789 C C . LEU A 1 105 ? -6.147 7.489 7.457 1.00 93.44 105 LEU A C 1
ATOM 791 O O . LEU A 1 105 ? -5.205 7.735 8.219 1.00 93.44 105 LEU A O 1
ATOM 795 N N . GLY A 1 106 ? -7.376 7.260 7.888 1.00 93.56 106 GLY A N 1
ATOM 796 C CA . GLY A 1 106 ? -7.769 7.237 9.282 1.00 93.56 106 GLY A CA 1
ATOM 797 C C . GLY A 1 106 ? -8.639 6.040 9.609 1.00 93.56 106 GLY A C 1
ATOM 798 O O . GLY A 1 106 ? -8.920 5.180 8.770 1.00 93.56 106 GLY A O 1
ATOM 799 N N . ALA A 1 107 ? -9.079 6.008 10.856 1.00 95.06 107 ALA A N 1
ATOM 800 C CA . ALA A 1 107 ? -9.970 4.984 11.357 1.00 95.06 107 ALA A CA 1
ATOM 801 C C . ALA A 1 107 ? -11.038 5.604 12.258 1.00 95.06 107 ALA A C 1
ATOM 803 O O . ALA A 1 107 ? -10.807 6.610 12.933 1.00 95.06 107 ALA A O 1
ATOM 804 N N . ARG A 1 108 ? -12.213 4.980 12.269 1.00 94.75 108 ARG A N 1
ATOM 805 C CA . ARG A 1 108 ? -13.303 5.260 13.210 1.00 94.75 108 ARG A CA 1
ATOM 806 C C . ARG A 1 108 ? -13.985 3.967 13.624 1.00 94.75 108 ARG A C 1
ATOM 808 O O . ARG A 1 108 ? -13.838 2.938 12.959 1.00 94.75 108 ARG A O 1
ATOM 815 N N . LEU A 1 109 ? -14.782 4.036 14.683 1.00 94.94 109 LEU A N 1
ATOM 816 C CA . LEU A 1 109 ? -15.669 2.940 15.047 1.00 94.94 109 LEU A CA 1
ATOM 817 C C . LEU A 1 109 ? -16.754 2.746 13.978 1.00 94.94 109 LEU A C 1
ATOM 819 O O . LEU A 1 109 ? -17.209 3.684 13.313 1.00 94.94 109 LEU A O 1
ATOM 823 N N . ARG A 1 110 ? -17.176 1.495 13.809 1.00 93.94 110 ARG A N 1
ATOM 824 C CA . ARG A 1 110 ? -18.208 1.086 12.854 1.00 93.94 110 ARG A CA 1
ATOM 825 C C . ARG A 1 110 ? -19.551 1.735 13.170 1.00 93.94 110 ARG A C 1
ATOM 827 O O . ARG A 1 110 ? -20.239 2.147 12.241 1.00 93.94 110 ARG A O 1
ATOM 834 N N . GLU A 1 111 ? -19.868 1.885 14.453 1.00 93.00 111 GLU A N 1
ATOM 835 C CA . GLU A 1 111 ? -21.083 2.550 14.940 1.00 93.00 111 GLU A CA 1
ATOM 836 C C . GLU A 1 111 ? -21.155 4.049 14.597 1.00 93.00 111 GLU A C 1
ATOM 838 O O . GLU A 1 111 ? -22.242 4.620 14.603 1.00 93.00 111 GLU A O 1
ATOM 843 N N . GLY A 1 112 ? -20.031 4.684 14.241 1.00 89.00 112 GLY A N 1
ATOM 844 C CA . GLY A 1 112 ? -19.987 6.087 13.835 1.00 89.00 112 GLY A CA 1
ATOM 845 C C . GLY A 1 112 ? -18.796 6.846 14.415 1.00 89.00 112 GLY A C 1
ATOM 846 O O . GLY A 1 112 ? -17.819 6.257 14.870 1.00 89.00 112 GLY A O 1
ATOM 847 N N . GLY A 1 113 ? -18.883 8.176 14.374 1.00 86.50 113 GLY A N 1
ATOM 848 C CA . GLY A 1 113 ? -17.850 9.086 14.875 1.00 86.50 113 GLY A CA 1
ATOM 849 C C . GLY A 1 113 ? -16.987 9.714 13.780 1.00 86.50 113 GLY A C 1
ATOM 850 O O . GLY A 1 113 ? -17.014 9.310 12.616 1.00 86.50 113 GLY A O 1
ATOM 851 N N . ILE A 1 114 ? -16.236 10.744 14.171 1.00 88.31 114 ILE A N 1
ATOM 852 C CA . ILE A 1 114 ? -15.286 11.434 13.293 1.00 88.31 114 ILE A CA 1
ATOM 853 C C . ILE A 1 114 ? -14.031 10.556 13.172 1.00 88.31 114 ILE A C 1
ATOM 855 O O . ILE A 1 114 ? -13.536 10.094 14.202 1.00 88.31 114 ILE A O 1
ATOM 859 N N . PRO A 1 115 ? -13.513 10.305 11.956 1.00 90.50 115 PRO A N 1
ATOM 860 C CA . PRO A 1 115 ? -12.266 9.573 11.790 1.00 90.50 115 PRO A CA 1
ATOM 861 C C . PRO A 1 115 ? -11.100 10.317 12.434 1.00 90.50 115 PRO A C 1
ATOM 863 O O . PRO A 1 115 ? -10.924 11.519 12.236 1.00 90.50 115 PRO A O 1
ATOM 866 N N . SER A 1 116 ? -10.280 9.572 13.167 1.00 91.75 116 SER A N 1
ATOM 867 C CA . SER A 1 116 ? -8.964 10.035 13.590 1.00 91.75 116 SER A CA 1
ATOM 868 C C . SER A 1 1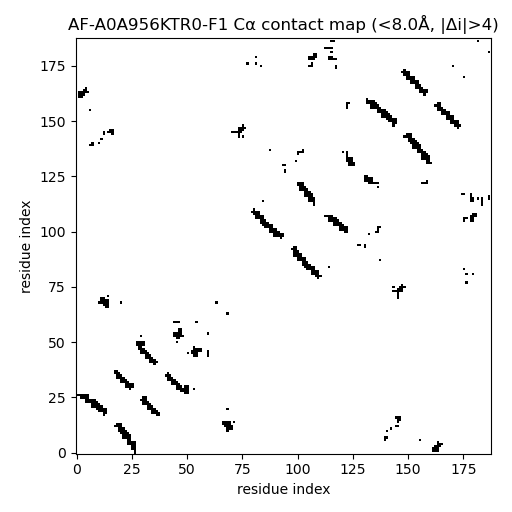16 ? -7.938 9.629 12.536 1.00 91.75 116 SER A C 1
ATOM 870 O O . SER A 1 116 ? -7.910 8.477 12.084 1.00 91.75 116 SER A O 1
ATOM 872 N N . TRP A 1 117 ? -7.120 10.584 12.101 1.00 90.44 117 TRP A N 1
ATOM 873 C CA . TRP A 1 117 ? -6.206 10.415 10.975 1.00 90.44 117 TRP A CA 1
ATOM 874 C C . TRP A 1 117 ? -4.871 9.826 11.432 1.00 90.44 117 TRP A C 1
ATOM 876 O O . TRP A 1 117 ? -4.195 10.375 12.297 1.00 90.44 117 TRP A O 1
ATOM 886 N N . THR A 1 118 ? -4.471 8.706 10.830 1.00 90.44 118 THR A N 1
ATOM 887 C CA . THR A 1 118 ? -3.215 8.006 11.166 1.00 90.44 118 THR A CA 1
ATOM 888 C C . THR A 1 118 ? -2.099 8.245 10.166 1.00 90.44 118 THR A C 1
ATOM 890 O O . THR A 1 118 ? -0.925 8.173 10.528 1.00 90.44 118 THR A O 1
ATOM 893 N N . LEU A 1 119 ? -2.460 8.533 8.921 1.00 89.94 119 LEU A N 1
ATOM 894 C CA . LEU A 1 119 ? -1.540 8.800 7.835 1.00 89.94 119 LEU A CA 1
ATOM 895 C C . LEU A 1 119 ? -2.001 10.056 7.102 1.00 89.94 119 LEU A C 1
ATOM 897 O O . LEU A 1 119 ? -3.169 10.181 6.729 1.00 89.94 119 LEU A O 1
ATOM 901 N N . HIS A 1 120 ? -1.043 10.947 6.886 1.00 88.31 120 HIS A N 1
ATOM 902 C CA . HIS A 1 120 ? -1.161 12.127 6.052 1.00 88.31 120 HIS A CA 1
ATOM 903 C C . HIS A 1 120 ? -0.065 12.033 4.999 1.00 88.31 120 HIS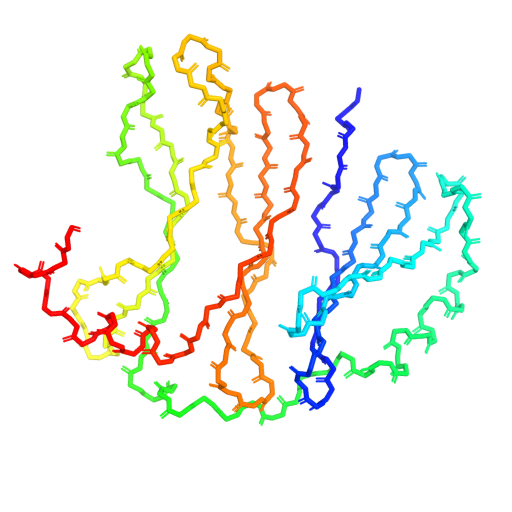 A C 1
ATOM 905 O O . HIS A 1 120 ? 1.119 12.046 5.340 1.00 88.31 120 HIS A O 1
ATOM 911 N N . VAL A 1 121 ? -0.451 11.912 3.736 1.00 83.94 121 VAL A N 1
ATOM 912 C CA . VAL A 1 121 ? 0.491 12.046 2.632 1.00 83.94 121 VAL A CA 1
ATOM 913 C C . VAL A 1 121 ? 0.313 13.425 2.047 1.00 83.94 121 VAL A C 1
ATOM 915 O O . VAL A 1 121 ? -0.705 13.726 1.420 1.00 83.94 121 VAL A O 1
ATOM 918 N N . ASP A 1 122 ? 1.316 14.254 2.311 1.00 78.75 122 ASP A N 1
ATOM 919 C CA . ASP A 1 122 ? 1.509 15.492 1.587 1.00 78.75 122 ASP A CA 1
ATOM 920 C C . ASP A 1 122 ? 2.044 15.142 0.191 1.00 78.75 122 ASP A C 1
ATOM 922 O O . ASP A 1 122 ? 3.117 14.539 0.093 1.00 78.75 122 ASP A O 1
ATOM 926 N N . PRO A 1 123 ? 1.305 15.453 -0.885 1.00 71.19 123 PRO A N 1
ATOM 927 C CA . PRO A 1 123 ? 1.832 15.314 -2.232 1.00 71.19 123 PRO A CA 1
ATOM 928 C C . PRO A 1 123 ? 2.975 16.296 -2.518 1.00 71.19 123 PRO A C 1
ATOM 930 O O . PRO A 1 123 ? 3.639 16.158 -3.542 1.00 71.19 123 PRO A O 1
ATOM 933 N N . CYS A 1 124 ? 3.202 17.303 -1.674 1.00 71.88 124 CYS A N 1
ATOM 934 C CA . CYS A 1 124 ? 4.261 18.275 -1.871 1.00 71.88 124 CYS A CA 1
ATOM 935 C C . CYS A 1 124 ? 5.608 17.834 -1.307 1.00 71.88 124 CYS A C 1
ATOM 937 O O . CYS A 1 124 ? 5.722 17.365 -0.178 1.00 71.88 124 CYS A O 1
ATOM 939 N N . GLU A 1 125 ? 6.651 18.061 -2.098 1.00 66.06 125 GLU A N 1
ATOM 940 C CA . GLU A 1 125 ? 8.044 17.856 -1.721 1.00 66.06 125 GLU A CA 1
ATOM 941 C C . GLU A 1 125 ? 8.825 19.165 -1.772 1.00 66.06 125 GLU A C 1
ATOM 943 O O . GLU A 1 125 ? 8.468 20.081 -2.507 1.00 66.06 125 GLU A O 1
ATOM 948 N N . GLY A 1 126 ? 9.917 19.234 -1.009 1.00 62.69 126 GLY A N 1
ATOM 949 C CA . GLY A 1 126 ? 10.729 20.441 -0.866 1.00 62.69 126 GLY A CA 1
ATOM 950 C C . GLY A 1 126 ? 10.227 21.377 0.237 1.00 62.69 126 GLY A C 1
ATOM 951 O O . GLY A 1 126 ? 9.216 21.125 0.892 1.00 62.69 126 GLY A O 1
ATOM 952 N N . CYS A 1 127 ? 10.966 22.463 0.454 1.00 61.28 127 CYS A N 1
ATOM 953 C CA . CYS A 1 127 ? 10.671 23.479 1.463 1.00 61.28 127 CYS A CA 1
ATOM 954 C C . CYS A 1 127 ? 10.661 24.866 0.807 1.00 61.28 127 CYS A C 1
ATOM 956 O O . CYS A 1 127 ? 11.424 25.121 -0.122 1.00 61.28 127 CYS A O 1
ATOM 958 N N . GLY A 1 128 ? 9.845 25.790 1.318 1.00 63.31 128 GLY A N 1
ATOM 959 C CA . GLY A 1 128 ? 9.829 27.174 0.833 1.00 63.31 128 GLY A CA 1
ATOM 960 C C . GLY A 1 128 ? 9.355 27.311 -0.621 1.00 63.31 128 GLY A C 1
ATOM 961 O O . GLY A 1 128 ? 8.392 26.672 -1.040 1.00 63.31 128 GLY A O 1
ATOM 962 N N . THR A 1 129 ? 10.006 28.175 -1.399 1.00 64.31 129 THR A N 1
ATOM 963 C CA . THR A 1 129 ? 9.605 28.486 -2.786 1.00 64.31 129 THR A CA 1
ATOM 964 C C . THR A 1 129 ? 9.848 27.350 -3.775 1.00 64.31 129 THR A C 1
ATOM 966 O O . THR A 1 129 ? 9.259 27.359 -4.850 1.00 64.31 129 THR A O 1
ATOM 969 N N . ASP A 1 130 ? 10.666 26.368 -3.398 1.00 64.00 130 ASP A N 1
ATOM 970 C CA . ASP A 1 130 ? 11.006 25.213 -4.234 1.00 64.00 130 ASP A CA 1
ATOM 971 C C . ASP A 1 130 ? 10.042 24.038 -4.004 1.00 64.00 130 ASP A C 1
ATOM 973 O O . ASP A 1 130 ? 10.283 22.924 -4.468 1.00 64.00 130 ASP A O 1
ATOM 977 N N . GLN A 1 131 ? 8.955 24.269 -3.256 1.00 66.06 131 GLN A N 1
ATOM 978 C CA . GLN A 1 131 ? 7.961 23.248 -2.970 1.00 66.06 131 GLN A CA 1
ATOM 979 C C . GLN A 1 131 ? 7.216 22.843 -4.252 1.00 66.06 131 GLN A C 1
ATOM 981 O O . GLN A 1 131 ? 6.502 23.641 -4.862 1.00 66.06 131 GLN A O 1
ATOM 986 N N . VAL A 1 132 ? 7.343 21.574 -4.636 1.00 63.56 132 VAL A N 1
ATOM 987 C CA . VAL A 1 132 ? 6.635 20.977 -5.770 1.00 63.56 132 VAL A CA 1
ATOM 988 C C . VAL A 1 132 ? 5.525 20.096 -5.232 1.00 63.56 132 VAL A C 1
ATOM 990 O O . VAL A 1 132 ? 5.777 19.031 -4.679 1.00 63.56 132 VAL A O 1
ATOM 993 N N . CYS A 1 133 ? 4.288 20.538 -5.412 1.00 64.12 133 CYS A N 1
ATOM 994 C CA . CYS A 1 133 ? 3.105 19.765 -5.066 1.00 64.12 133 CYS A CA 1
ATOM 995 C C . CYS A 1 133 ? 2.782 18.731 -6.136 1.00 64.12 133 CYS A C 1
ATOM 997 O O . CYS A 1 133 ? 2.754 19.066 -7.316 1.00 64.12 133 CYS A O 1
ATOM 999 N N . ALA A 1 134 ? 2.538 17.480 -5.754 1.00 63.00 134 ALA A N 1
ATOM 1000 C CA . ALA A 1 134 ? 1.887 16.546 -6.651 1.00 63.00 134 ALA A CA 1
ATOM 1001 C C . ALA A 1 134 ? 0.449 17.009 -6.921 1.00 63.00 134 ALA A C 1
ATOM 1003 O O . ALA A 1 134 ? -0.289 17.382 -6.007 1.00 63.00 134 ALA A O 1
ATOM 1004 N N . GLY A 1 135 ? 0.068 17.027 -8.198 1.00 65.69 135 GLY A N 1
ATOM 1005 C CA . GLY A 1 135 ? -1.262 17.439 -8.629 1.00 65.69 135 GLY A CA 1
ATOM 1006 C C . GLY A 1 135 ? -2.343 16.513 -8.072 1.00 65.69 135 GLY A C 1
ATOM 1007 O O . GLY A 1 135 ? -3.461 16.963 -7.829 1.00 65.69 135 GLY A O 1
ATOM 1008 N N . GLN A 1 136 ? -2.003 15.234 -7.843 1.00 75.19 136 GLN A N 1
ATOM 1009 C CA . GLN A 1 136 ? -2.867 14.206 -7.258 1.00 75.19 136 GLN A CA 1
ATOM 1010 C C . GLN A 1 136 ? -2.039 13.159 -6.491 1.00 75.19 136 GLN A C 1
ATOM 1012 O O . GLN A 1 136 ? -0.937 12.800 -6.912 1.00 75.19 136 GLN A O 1
ATOM 1017 N N . ALA A 1 137 ? -2.587 12.659 -5.381 1.00 83.81 137 ALA A N 1
ATOM 1018 C CA . ALA A 1 137 ? -2.131 11.454 -4.693 1.00 83.81 137 ALA A CA 1
ATOM 1019 C C . ALA A 1 137 ? -3.346 10.598 -4.320 1.00 83.81 137 ALA A C 1
ATOM 1021 O O . ALA A 1 137 ? -4.335 11.115 -3.790 1.00 83.81 137 ALA A O 1
ATOM 1022 N N . HIS A 1 138 ? -3.277 9.296 -4.577 1.00 87.69 138 HIS A N 1
ATOM 1023 C CA . HIS A 1 138 ? -4.354 8.348 -4.288 1.00 87.69 138 HIS A CA 1
ATOM 1024 C C . HIS A 1 138 ? -3.784 6.981 -3.892 1.00 87.69 138 HIS A C 1
ATOM 1026 O O . HIS A 1 138 ? -2.590 6.712 -4.033 1.00 87.69 138 HIS A O 1
ATOM 1032 N N . LEU A 1 139 ? -4.640 6.115 -3.347 1.00 91.69 139 LEU A N 1
ATOM 1033 C CA . LEU A 1 139 ? -4.261 4.740 -3.028 1.00 91.69 139 LEU A CA 1
ATOM 1034 C C . LEU A 1 139 ? -4.390 3.859 -4.264 1.00 91.69 139 LEU A C 1
ATOM 1036 O O . LEU A 1 139 ? -5.487 3.710 -4.797 1.00 91.69 139 LEU A O 1
ATOM 1040 N N . ASP A 1 140 ? -3.292 3.225 -4.652 1.00 92.31 140 ASP A N 1
ATOM 1041 C CA . ASP A 1 140 ? -3.320 2.108 -5.593 1.00 92.31 140 ASP A CA 1
ATOM 1042 C C . ASP A 1 140 ? -3.737 0.812 -4.884 1.00 92.31 140 ASP A C 1
ATOM 1044 O O . ASP A 1 140 ? -4.422 -0.029 -5.462 1.00 92.31 140 ASP A O 1
ATOM 1048 N N . ALA A 1 141 ? -3.361 0.646 -3.609 1.00 91.94 141 ALA A N 1
ATOM 1049 C CA . ALA A 1 141 ? -3.792 -0.497 -2.814 1.00 91.94 141 ALA A CA 1
ATOM 1050 C C . ALA A 1 141 ? -3.876 -0.193 -1.318 1.00 91.94 141 ALA A C 1
ATOM 1052 O O . ALA A 1 141 ? -3.082 0.565 -0.763 1.00 91.94 141 ALA A O 1
ATOM 1053 N N . LEU A 1 142 ? -4.809 -0.873 -0.652 1.00 92.88 142 LEU A N 1
ATOM 1054 C CA . LEU A 1 142 ? -4.891 -0.966 0.800 1.00 92.88 142 LEU A CA 1
ATOM 1055 C C . LEU A 1 142 ? -5.067 -2.438 1.168 1.00 92.88 142 LEU A C 1
ATOM 1057 O O . LEU A 1 142 ? -6.052 -3.059 0.771 1.00 92.88 142 LEU A O 1
ATOM 1061 N N . SER A 1 143 ? -4.103 -3.016 1.878 1.00 91.44 143 SER A N 1
ATOM 1062 C CA . SER A 1 143 ? -4.043 -4.464 2.074 1.00 91.44 143 SER A CA 1
ATOM 1063 C C . SER A 1 143 ? -3.656 -4.834 3.497 1.00 91.44 143 SER A C 1
ATOM 1065 O O . SER A 1 143 ? -2.622 -4.405 4.002 1.00 91.44 143 SER A O 1
ATOM 1067 N N . LEU A 1 144 ? -4.476 -5.662 4.137 1.00 91.19 144 LEU A N 1
ATOM 1068 C CA . LEU A 1 144 ? -4.201 -6.227 5.454 1.00 91.19 144 LEU A CA 1
ATOM 1069 C C . LEU A 1 144 ? -3.237 -7.416 5.332 1.00 91.19 144 LEU A C 1
ATOM 1071 O O . LEU A 1 144 ? -3.437 -8.284 4.483 1.00 91.19 144 LEU A O 1
ATOM 1075 N N . SER A 1 145 ? -2.231 -7.478 6.205 1.00 91.06 145 SER A N 1
ATOM 1076 C CA . SER A 1 145 ? -1.323 -8.619 6.295 1.00 91.06 145 SER A CA 1
ATOM 1077 C C . SER A 1 145 ? -2.104 -9.902 6.625 1.00 91.06 145 SER A C 1
ATOM 1079 O O . SER A 1 145 ? -3.076 -9.857 7.384 1.00 91.06 145 SER A O 1
ATOM 1081 N N . PRO A 1 146 ? -1.677 -11.085 6.146 1.00 88.25 146 PRO A N 1
ATOM 1082 C CA . PRO A 1 146 ? -2.286 -12.360 6.536 1.00 88.25 146 PRO A CA 1
ATOM 1083 C C . PRO A 1 146 ? -2.316 -12.591 8.055 1.00 88.25 146 PRO A C 1
ATOM 1085 O O . PRO A 1 146 ? -3.194 -13.283 8.566 1.00 88.25 146 PRO A O 1
ATOM 1088 N N . ARG A 1 147 ? -1.383 -11.967 8.785 1.00 87.19 147 ARG A N 1
ATOM 1089 C CA . ARG A 1 147 ? -1.305 -11.984 10.252 1.00 87.19 147 ARG A CA 1
ATOM 1090 C C . ARG A 1 147 ? -2.311 -11.056 10.936 1.00 87.19 147 ARG A C 1
ATOM 1092 O O . ARG A 1 147 ? -2.520 -11.186 12.138 1.00 87.19 147 ARG A O 1
ATOM 1099 N N . GLY A 1 148 ? -2.913 -10.119 10.204 1.00 89.19 148 GLY A N 1
ATOM 1100 C CA . GLY A 1 148 ? -3.883 -9.153 10.724 1.00 89.19 148 GLY A CA 1
ATOM 1101 C C . GLY A 1 148 ? -3.287 -8.029 11.577 1.00 89.19 148 GLY A C 1
ATOM 1102 O O . GLY A 1 148 ? -4.027 -7.215 12.135 1.00 89.19 148 GLY A O 1
ATOM 1103 N N . ASP A 1 149 ? -1.965 -7.979 11.700 1.00 91.00 149 ASP A N 1
ATOM 1104 C CA . ASP A 1 149 ? -1.222 -7.070 12.576 1.00 91.00 149 ASP A CA 1
ATOM 1105 C C . ASP A 1 149 ? -0.770 -5.776 11.872 1.00 91.00 149 ASP A C 1
ATOM 1107 O O . ASP A 1 149 ? -0.324 -4.828 12.522 1.00 91.0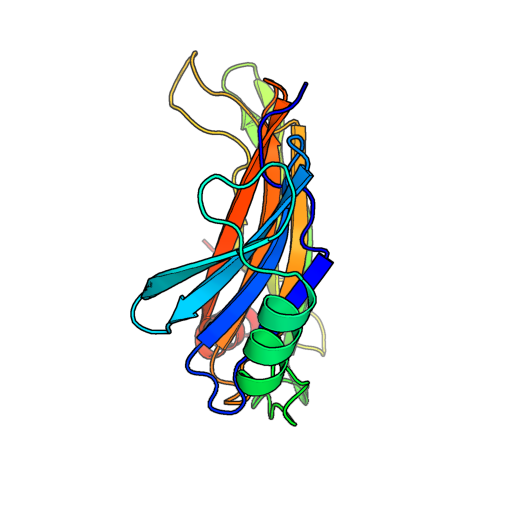0 149 ASP A O 1
ATOM 1111 N N . GLU A 1 150 ? -0.919 -5.702 10.548 1.00 92.50 150 GLU A N 1
ATOM 1112 C CA . GLU A 1 150 ? -0.432 -4.588 9.741 1.00 92.50 150 GLU A CA 1
ATOM 1113 C C . GLU A 1 150 ? -1.311 -4.351 8.510 1.00 92.50 150 GLU A C 1
ATOM 1115 O O . GLU A 1 150 ? -1.782 -5.293 7.879 1.00 92.50 150 GLU A O 1
ATOM 1120 N N . VAL A 1 151 ? -1.512 -3.087 8.151 1.00 93.19 151 VAL A N 1
ATOM 1121 C CA . VAL A 1 151 ? -2.098 -2.658 6.879 1.00 93.19 151 VAL A CA 1
ATOM 1122 C C . VAL A 1 151 ? -1.014 -1.968 6.064 1.00 93.19 151 VAL A C 1
ATOM 1124 O O . VAL A 1 151 ? -0.350 -1.060 6.560 1.00 93.19 151 VAL A O 1
ATOM 1127 N N . VAL A 1 152 ? -0.859 -2.3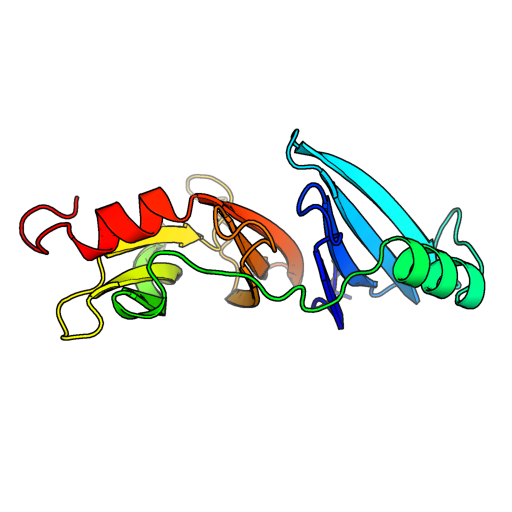70 4.807 1.00 93.81 152 VAL A N 1
ATOM 1128 C CA . VAL A 1 152 ? -0.064 -1.642 3.819 1.00 93.81 152 VAL A CA 1
ATOM 1129 C C . VAL A 1 152 ? -0.970 -0.729 3.007 1.00 93.81 152 VAL A C 1
ATOM 1131 O O . VAL A 1 152 ? -1.972 -1.178 2.451 1.00 93.81 152 VAL A O 1
ATOM 1134 N N . ALA A 1 153 ? -0.585 0.540 2.918 1.00 94.88 153 ALA A N 1
ATOM 1135 C CA . ALA A 1 153 ? -1.122 1.517 1.986 1.00 94.88 153 ALA A CA 1
ATOM 1136 C C . ALA A 1 153 ? -0.081 1.775 0.888 1.00 94.88 153 ALA A C 1
ATOM 1138 O O . ALA A 1 153 ? 0.999 2.300 1.162 1.00 94.88 153 ALA A O 1
ATOM 1139 N N .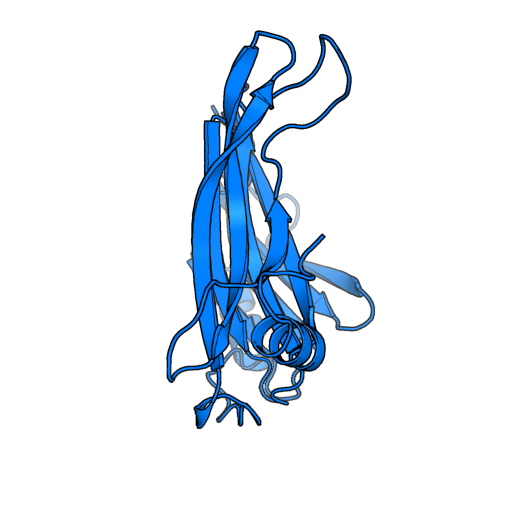 LEU A 1 154 ? -0.398 1.391 -0.348 1.00 94.50 154 LEU A N 1
ATOM 1140 C CA . LEU A 1 154 ? 0.392 1.721 -1.530 1.00 94.50 154 LEU A CA 1
ATOM 1141 C C . LEU A 1 154 ? -0.205 2.963 -2.180 1.00 94.50 154 LEU A C 1
ATOM 1143 O O . LEU A 1 154 ? -1.370 2.972 -2.575 1.00 94.50 154 LEU A O 1
ATOM 1147 N N . ILE A 1 155 ? 0.600 4.009 -2.254 1.00 91.94 155 ILE A N 1
ATOM 1148 C CA . ILE A 1 155 ? 0.187 5.355 -2.617 1.00 91.94 155 ILE A CA 1
ATOM 1149 C C . ILE A 1 155 ? 0.906 5.730 -3.897 1.00 91.94 155 ILE A C 1
ATOM 1151 O O . ILE A 1 155 ? 2.132 5.658 -3.961 1.00 91.94 155 ILE A O 1
ATOM 1155 N N . HIS A 1 156 ? 0.136 6.152 -4.886 1.00 89.19 156 HIS A N 1
ATOM 1156 C CA . HIS A 1 156 ? 0.647 6.689 -6.132 1.00 89.19 156 HIS A CA 1
ATOM 1157 C C . HIS A 1 156 ? 0.417 8.195 -6.146 1.00 89.19 156 HIS A C 1
ATOM 1159 O O . HIS A 1 156 ? -0.668 8.670 -5.803 1.00 89.19 156 HIS A O 1
ATOM 1165 N N . GLY A 1 157 ? 1.4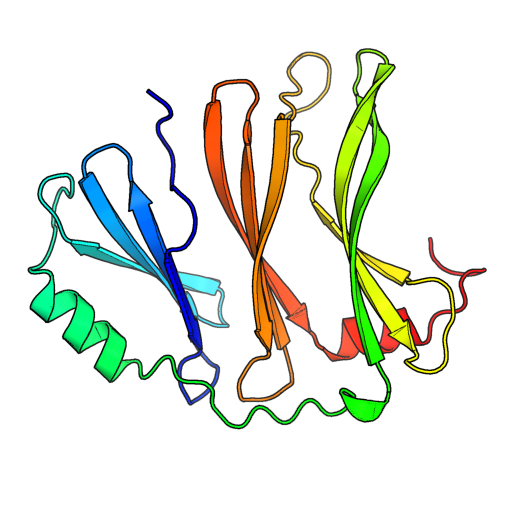59 8.946 -6.487 1.00 85.81 157 GLY A N 1
ATOM 1166 C CA . GLY A 1 157 ? 1.404 10.396 -6.595 1.00 85.81 157 GLY A CA 1
ATOM 1167 C C . GLY A 1 157 ? 2.112 10.897 -7.844 1.00 85.81 157 GLY A C 1
ATOM 1168 O O . GLY A 1 157 ? 3.133 10.340 -8.245 1.00 85.81 157 GLY A O 1
ATOM 1169 N N . GLN A 1 158 ? 1.581 11.980 -8.411 1.00 78.12 158 GLN A N 1
ATOM 1170 C CA . GLN A 1 158 ? 2.133 12.641 -9.591 1.00 78.12 158 GLN A CA 1
ATOM 1171 C C . GLN A 1 158 ? 2.556 14.074 -9.274 1.00 78.12 158 GLN A C 1
ATOM 1173 O O . GLN A 1 158 ? 1.691 14.926 -9.080 1.00 78.12 158 GLN A O 1
ATOM 1178 N N . GLY A 1 159 ? 3.858 14.361 -9.302 1.00 69.62 159 GLY A N 1
ATOM 1179 C CA . GLY A 1 159 ? 4.428 15.709 -9.217 1.00 69.62 159 GLY A CA 1
ATOM 1180 C C . GLY A 1 159 ? 3.899 16.660 -10.301 1.00 69.62 159 GLY A C 1
ATOM 1181 O O . GLY A 1 159 ? 3.523 16.230 -11.393 1.00 69.62 159 GLY A O 1
ATOM 1182 N N . ASN A 1 160 ? 3.896 17.972 -10.042 1.00 67.12 160 ASN A N 1
ATOM 1183 C CA . ASN A 1 160 ? 3.561 18.983 -11.063 1.00 67.12 160 ASN A CA 1
ATOM 1184 C C . ASN A 1 160 ? 4.528 18.986 -12.265 1.00 67.12 160 ASN A C 1
ATOM 1186 O O . ASN A 1 160 ? 4.169 19.450 -13.344 1.00 67.12 160 ASN A O 1
ATOM 1190 N N . ASP A 1 161 ? 5.741 18.463 -12.090 1.00 70.00 161 ASP A N 1
ATOM 1191 C CA . ASP A 1 161 ? 6.720 18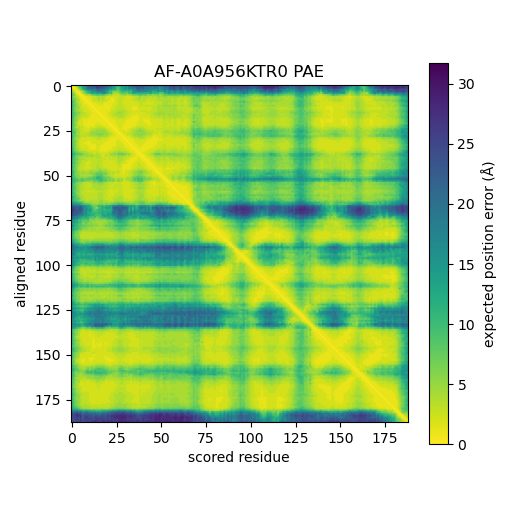.208 -13.154 1.00 70.00 161 ASP A CA 1
ATOM 1192 C C . ASP A 1 161 ? 6.381 16.963 -14.003 1.00 70.00 161 ASP A C 1
ATOM 1194 O O . ASP A 1 161 ? 7.065 16.655 -14.981 1.00 70.00 161 ASP A O 1
ATOM 1198 N N . GLY A 1 162 ? 5.310 16.249 -13.645 1.00 72.62 162 GLY A N 1
ATOM 1199 C CA . GLY A 1 162 ? 4.890 14.998 -14.259 1.00 72.62 162 GLY A CA 1
ATOM 1200 C C . GLY A 1 162 ? 5.632 13.770 -13.735 1.00 72.62 162 GLY A C 1
ATOM 1201 O O . GLY A 1 162 ? 5.370 12.675 -14.232 1.00 72.62 162 GLY A O 1
ATOM 1202 N N . ALA A 1 163 ? 6.537 13.908 -12.761 1.00 75.75 163 ALA A N 1
ATOM 1203 C CA . ALA A 1 163 ? 7.206 12.763 -12.159 1.00 75.75 163 ALA A CA 1
ATOM 1204 C C . ALA A 1 163 ? 6.193 11.923 -11.371 1.00 75.75 163 ALA A C 1
ATOM 1206 O O . ALA A 1 163 ? 5.490 12.431 -10.498 1.00 75.75 163 ALA A O 1
ATOM 1207 N N . GLN A 1 164 ? 6.118 10.631 -11.679 1.00 82.25 164 GLN A N 1
ATOM 1208 C CA . GLN A 1 164 ? 5.280 9.689 -10.938 1.00 82.25 164 GLN A CA 1
ATOM 1209 C C . GLN A 1 164 ? 6.084 9.057 -9.807 1.00 82.25 164 GLN A C 1
ATOM 1211 O O . GLN A 1 164 ? 7.299 8.875 -9.931 1.00 82.25 164 GLN A O 1
ATOM 1216 N N . ARG A 1 165 ? 5.424 8.719 -8.699 1.00 83.25 165 ARG A N 1
ATOM 1217 C CA . ARG A 1 165 ? 6.059 8.101 -7.530 1.00 83.25 165 ARG A CA 1
ATOM 1218 C C . ARG A 1 165 ? 5.131 7.109 -6.855 1.00 83.25 165 ARG A C 1
ATOM 1220 O O . ARG A 1 165 ? 3.954 7.393 -6.650 1.00 83.25 165 ARG A O 1
ATOM 1227 N N . LEU A 1 166 ? 5.704 5.991 -6.418 1.00 87.50 166 LEU A N 1
ATOM 1228 C CA . LEU A 1 166 ? 5.046 5.031 -5.540 1.00 87.50 166 LEU A CA 1
ATOM 1229 C C . LEU A 1 166 ? 5.654 5.108 -4.140 1.00 87.50 166 LEU A C 1
ATOM 1231 O O . LEU A 1 166 ? 6.872 5.049 -3.967 1.00 87.50 166 LEU A O 1
ATOM 1235 N N . ARG A 1 167 ? 4.791 5.216 -3.133 1.00 88.56 167 ARG A N 1
ATOM 1236 C CA . ARG A 1 167 ? 5.140 5.214 -1.713 1.00 88.56 167 ARG A CA 1
ATOM 1237 C C . ARG A 1 167 ? 4.385 4.093 -1.017 1.00 88.56 167 ARG A C 1
ATOM 1239 O O . ARG A 1 167 ? 3.179 3.954 -1.189 1.00 88.56 167 ARG A O 1
ATOM 1246 N N . LEU A 1 168 ? 5.090 3.311 -0.209 1.00 92.06 168 LEU A N 1
ATOM 1247 C CA . LEU A 1 168 ? 4.507 2.230 0.577 1.00 92.06 168 LEU A CA 1
ATOM 1248 C C . LEU A 1 168 ? 4.556 2.607 2.055 1.00 92.06 168 LEU A C 1
ATOM 1250 O O . LEU A 1 168 ? 5.630 2.809 2.612 1.00 92.06 168 LEU A O 1
ATOM 1254 N N . GLU A 1 169 ? 3.388 2.664 2.683 1.00 93.81 169 GLU A N 1
ATOM 1255 C CA . GLU A 1 169 ? 3.226 2.926 4.110 1.00 93.81 169 GLU A CA 1
ATOM 1256 C C . GLU A 1 169 ? 2.751 1.670 4.834 1.00 93.81 169 GLU A C 1
ATOM 1258 O O . GLU A 1 169 ? 1.756 1.060 4.447 1.00 93.81 169 GLU A O 1
ATOM 1263 N N . ARG A 1 170 ? 3.461 1.291 5.901 1.00 93.69 170 ARG A N 1
ATOM 1264 C CA . ARG A 1 170 ? 3.120 0.158 6.772 1.00 93.69 170 ARG A CA 1
ATOM 1265 C C . ARG A 1 170 ? 2.538 0.684 8.074 1.00 93.69 170 ARG A C 1
ATOM 1267 O O . ARG A 1 170 ? 3.205 1.403 8.816 1.00 93.69 170 ARG A O 1
ATOM 1274 N N . ILE A 1 171 ? 1.295 0.324 8.362 1.00 94.31 171 ILE A N 1
ATOM 1275 C CA . ILE A 1 171 ? 0.546 0.842 9.504 1.00 94.31 171 ILE A CA 1
ATOM 1276 C C . ILE A 1 171 ? 0.164 -0.326 10.411 1.00 94.31 171 ILE A C 1
ATOM 1278 O O . ILE A 1 171 ? -0.650 -1.161 10.011 1.00 94.31 171 ILE A O 1
ATOM 1282 N N . PRO A 1 172 ? 0.688 -0.392 11.648 1.00 93.94 172 PRO A N 1
ATOM 1283 C CA . PRO A 1 172 ? 0.235 -1.375 12.621 1.00 93.94 172 PRO A CA 1
ATOM 1284 C C . PRO A 1 172 ? -1.273 -1.257 12.844 1.00 93.94 172 PRO A C 1
ATOM 1286 O O . PRO A 1 172 ? -1.793 -0.163 13.080 1.00 93.94 172 PRO A O 1
ATOM 1289 N N . THR A 1 173 ? -1.992 -2.373 12.818 1.00 93.81 173 THR A N 1
ATOM 1290 C CA . THR A 1 173 ? -3.454 -2.365 12.990 1.00 93.81 173 THR A CA 1
ATOM 1291 C C . THR A 1 173 ? -3.883 -1.912 14.383 1.00 93.81 173 THR A C 1
ATOM 1293 O O . THR A 1 173 ? -4.934 -1.288 14.516 1.00 93.81 173 THR A O 1
ATOM 1296 N N . GLN A 1 174 ? -3.028 -2.093 15.395 1.00 94.44 174 GLN A N 1
ATOM 1297 C CA . GLN A 1 174 ? -3.217 -1.493 16.718 1.00 94.44 174 GLN A CA 1
ATOM 1298 C C . GLN A 1 174 ? -3.271 0.042 16.653 1.00 94.44 174 GLN A C 1
ATOM 1300 O O . GLN A 1 174 ? -4.139 0.641 17.275 1.00 94.44 174 GLN A O 1
ATOM 1305 N N . ARG A 1 175 ? -2.417 0.692 15.847 1.00 94.44 175 ARG A N 1
ATOM 1306 C CA . ARG A 1 175 ? -2.420 2.160 15.700 1.00 94.44 175 ARG A CA 1
ATOM 1307 C C . ARG A 1 175 ? -3.741 2.661 15.114 1.00 94.44 175 ARG A C 1
ATOM 1309 O O . ARG A 1 175 ? -4.244 3.701 15.527 1.00 94.44 175 ARG A O 1
ATOM 1316 N N . LEU A 1 176 ? -4.312 1.912 14.171 1.00 94.62 176 LEU A N 1
ATOM 1317 C CA . LEU A 1 176 ? -5.638 2.190 13.612 1.00 94.62 176 LEU A CA 1
ATOM 1318 C C . LEU A 1 176 ? -6.738 1.983 14.663 1.00 94.62 176 LEU A C 1
ATOM 1320 O O . LEU A 1 176 ? -7.674 2.776 14.737 1.00 94.62 176 LEU A O 1
ATOM 1324 N N . ALA A 1 177 ? -6.606 0.959 15.508 1.00 93.88 177 ALA A N 1
ATOM 1325 C CA . ALA A 1 177 ? -7.523 0.716 16.615 1.00 93.88 177 ALA A CA 1
ATOM 1326 C C . ALA A 1 177 ? -7.506 1.812 17.677 1.00 93.88 177 ALA A C 1
ATOM 1328 O O . ALA A 1 177 ? -8.568 2.279 18.095 1.00 93.88 177 ALA A O 1
ATOM 1329 N N . ASP A 1 178 ? -6.320 2.273 18.053 1.00 93.50 178 ASP A N 1
ATOM 1330 C CA . ASP A 1 178 ? -6.155 3.374 18.995 1.00 93.50 178 ASP A CA 1
ATOM 1331 C C . ASP A 1 178 ? -6.710 4.678 18.413 1.00 93.50 178 ASP A C 1
ATOM 1333 O O . ASP A 1 178 ? -7.433 5.410 19.094 1.00 93.50 178 ASP A O 1
ATOM 1337 N N . ALA A 1 179 ? -6.464 4.937 17.124 1.00 92.00 179 ALA A N 1
ATOM 1338 C CA . ALA A 1 179 ? -7.016 6.095 16.430 1.00 92.00 179 ALA A CA 1
ATOM 1339 C C . ALA A 1 179 ? -8.551 6.064 16.404 1.00 92.00 179 ALA A C 1
ATOM 1341 O O . ALA A 1 179 ? -9.182 7.047 16.785 1.00 92.00 179 ALA A O 1
ATOM 1342 N N . ALA A 1 180 ? -9.159 4.927 16.054 1.00 92.69 180 ALA A N 1
ATOM 1343 C CA . ALA A 1 180 ? -10.615 4.777 16.023 1.00 92.69 180 ALA A CA 1
ATOM 1344 C C . ALA A 1 180 ? -11.282 5.033 17.385 1.00 92.69 180 ALA A C 1
ATOM 1346 O O . ALA A 1 180 ? -12.426 5.479 17.433 1.00 92.69 180 ALA A O 1
ATOM 1347 N N . ARG A 1 181 ? -10.574 4.744 18.484 1.00 90.88 181 ARG A N 1
ATOM 1348 C CA . ARG A 1 181 ? -11.047 4.933 19.865 1.00 90.88 181 ARG A CA 1
ATOM 1349 C C . ARG A 1 181 ? -10.682 6.296 20.448 1.00 90.88 181 ARG A C 1
ATOM 1351 O O . ARG A 1 181 ? -11.125 6.620 21.549 1.00 90.88 181 ARG A O 1
ATOM 1358 N N . THR A 1 182 ? -9.880 7.091 19.742 1.00 84.31 182 THR A N 1
ATOM 1359 C CA . THR A 1 182 ? -9.503 8.430 20.188 1.00 84.31 182 THR A CA 1
ATOM 1360 C C . THR A 1 182 ? -10.687 9.373 19.979 1.00 84.31 182 THR A C 1
ATOM 1362 O O . THR A 1 182 ? -11.141 9.540 18.847 1.00 84.31 182 THR A O 1
ATOM 1365 N N . PRO A 1 183 ? -11.207 10.017 21.039 1.00 65.31 183 PRO A N 1
ATOM 1366 C CA . PRO A 1 183 ? -12.268 11.002 20.893 1.00 65.31 183 PRO A CA 1
ATOM 1367 C C . PRO A 1 183 ? -11.811 12.151 19.990 1.00 65.31 183 PRO A C 1
ATOM 1369 O O . PRO A 1 183 ? -10.698 12.650 20.146 1.00 65.31 183 PRO A O 1
ATOM 1372 N N . ALA A 1 184 ? -12.691 12.633 19.111 1.00 57.94 184 ALA A N 1
ATOM 1373 C CA . ALA A 1 184 ? -12.397 13.741 18.195 1.00 57.94 184 ALA A CA 1
ATOM 1374 C C . ALA A 1 184 ? -11.906 15.023 18.901 1.00 57.94 184 ALA A C 1
ATOM 1376 O O . ALA A 1 184 ? -11.205 15.825 18.301 1.00 57.94 184 ALA A O 1
ATOM 1377 N N . SER A 1 185 ? -12.228 15.201 20.188 1.00 51.06 185 SER A N 1
ATOM 1378 C CA . SER A 1 185 ? -11.761 16.317 21.024 1.00 51.06 185 SER A CA 1
ATOM 1379 C C . SER A 1 185 ? -10.300 16.213 21.482 1.00 51.06 185 SER A C 1
ATOM 1381 O O . SER A 1 185 ? -9.810 17.121 22.149 1.00 51.06 185 SER A O 1
ATOM 1383 N N . ARG A 1 186 ? -9.615 15.103 21.182 1.00 47.22 186 ARG A N 1
ATOM 1384 C CA . ARG A 1 186 ? -8.210 14.837 21.537 1.00 47.22 186 ARG A CA 1
ATOM 1385 C C . ARG A 1 186 ? -7.357 14.392 20.346 1.00 47.22 186 ARG A C 1
ATOM 1387 O O . ARG A 1 186 ? -6.208 14.009 20.552 1.00 47.22 186 ARG A O 1
ATOM 1394 N N . ALA A 1 187 ? -7.907 14.403 19.132 1.00 46.66 187 ALA A N 1
ATOM 1395 C CA . ALA A 1 187 ? -7.099 14.234 17.933 1.00 46.66 187 ALA A CA 1
ATOM 1396 C C . ALA A 1 187 ? -6.245 15.510 17.762 1.00 46.66 187 ALA A C 1
ATOM 1398 O O . ALA A 1 187 ? -6.830 16.595 17.789 1.00 46.66 187 ALA A O 1
ATOM 1399 N N . PRO A 1 188 ? -4.904 15.401 17.707 1.00 44.12 188 PRO A N 1
ATOM 1400 C CA . PRO A 1 188 ? -4.020 16.551 17.530 1.00 44.12 188 PRO A CA 1
ATOM 1401 C C . PRO A 1 188 ? -4.239 17.254 16.187 1.00 44.12 188 PRO A C 1
ATOM 1403 O O . PRO A 1 188 ? -4.682 16.580 15.225 1.00 44.12 188 PRO A O 1
#

Mean predicted aligned error: 7.42 Å

Radius of gyration: 18.22 Å; Cα contacts (8 Å, |Δi|>4): 426; chains: 1; bounding box: 40×50×45 Å

Foldseek 3Di:
DAFAWDFFPDWFAQLVLQKIWTWTAGPQQKIKIWIAGPVGDIDIAIAGPSDPDHDHPVVVVVVVVVSVRDPQVADQVCPQWKDKDWDFDQDDADLVRHGFTWIWIFMATPVDADTQTDDIDFQWDDDDPPIWHFPDKDFSDWDAGSHNQWIKTWMWTATPVRHIDIDIDIGGSVSRVVRNPDHPVPRD

Solvent-accessible surface area (backbone atoms only — not comparable to full-atom values): 10206 Å² total; per-residue (Å²): 127,56,69,31,54,49,70,61,78,45,71,33,32,25,70,86,41,51,32,42,36,42,23,27,47,32,78,69,50,19,33,42,33,41,38,36,38,77,89,67,51,73,50,76,51,43,22,44,90,44,33,96,82,39,44,57,63,68,59,49,51,51,51,48,57,75,47,39,54,50,89,48,87,47,54,49,91,51,61,88,49,47,38,80,44,77,46,76,42,71,79,48,58,45,95,85,69,44,78,33,64,24,34,33,38,25,13,14,36,60,95,45,77,68,64,25,75,78,42,79,44,68,40,54,43,77,66,71,94,68,46,44,45,22,80,46,51,48,73,67,42,78,46,69,29,36,74,27,58,32,32,38,40,33,32,40,34,30,34,72,87,43,39,33,41,77,47,81,45,83,42,49,39,63,60,42,52,53,28,29,70,44,55,72,93,70,60,129

Secondary structure (DSSP, 8-state):
---SEEEEEEEEE-TTSSEEEEEEEETTS-EEEEEEETTS-EEEEEESTT-TTPBPHHHHHHHHHHH---------TTTTTEEEEEEEEEEEE-TTS-EEEEEEEEEEETTEEEEEEEEEE--EESSGGG-EEEEEEEEEEEEE-TTSSEEEEEEEEEETTS-EEEEEEEEEHHHHHHHHHS-GGG--

Sequence (188 aa):
MPLGPGHAERVGWSPDGERFTHCHARADGCYECRTVTRGGSAESLESGPGCAEGIAREQLDARLDALAPGPGAARWPWGDQIVLVVETREHEQDNAGRPRPMLKLGARLREGGIPSWTLHVDPCEGCGTDQVCAGQAHLDALSLSPRGDEVVALIHGQGNDGAQRLRLERIPTQRLADAARTPASRAP

Nearest PDB structures (foldseek):
  5him-assembly1_A  TM=4.009E-01  e=7.594E-02  Methanohalophilus portucalensis FDF-1
  3flp-assembly1_A  TM=3.471E-01  e=7.048E-01  Limulus polyphemus
  3jcu-assembly1_o  TM=1.353E-01  e=3.007E+00  Spinacia oleracea